Protein AF-A0A1I1Y5P3-F1 (afdb_monomer_lite)

Sequence (307 aa):
MPRALPSATLVGVHLGLLQAGLLLTLSRALSAAHTTYALVLTAWLAGSALGLWSRAPARDLPRALGLGLFAYAAAAVSLGRVDFAAASPWWFAPAVAAAGLASGTYFAAAVAGGAATARVFARETGGFLAGTLLAAAGYAFLGRPALLYMPLVTGLLALVGRPRAAVAAALLLLPGCDDPVRVVPAPDRARFGAEVYPVLLRDCSFPACHGDPRRPLFVPGPGRTRLGEPESPLDAPTRAEVDLAYDRARAWLLAEGDEPPPLLHKPGPRAAHEGRDEHGRNVYEDPDAPGLAVLTAWAEDTEAPAP

Foldseek 3Di:
DDDDAFALLLLLLLLLLLLLLQLVLVVQQDVDNVVSVCLLVVLLVLLLVVLQVVLDASVCLLVLLVQLLVLSLVSLVVSVVDRYDPDDSNVSSPSSSSNSSNNNNSLSNCVVVVHDNVVSVVSSNNSSVVNNVQNVVCCVPVNSLSSSLVSVLSSVCSNVVDNVVSVVVSVVSDPPPPVPPQDQFDFDLVLLLVQQLVLCVVQACDCVGQLPPPDQLRQAAAPTHHDDDDPDSRDGHDPVRSVSNNVSLSNQCRDDPPDGGNNLQFDDPPRPDPAQDPVGDGRCPDVPPPNSVSSVVRSVRGDDPDD

Structure (mmCIF, N/CA/C/O backbone):
data_AF-A0A1I1Y5P3-F1
#
_entry.id   AF-A0A1I1Y5P3-F1
#
loop_
_atom_site.group_PDB
_atom_site.id
_atom_site.type_symbol
_atom_site.label_atom_id
_atom_site.label_alt_id
_atom_site.label_comp_id
_atom_site.label_asym_id
_atom_site.label_entity_id
_atom_site.label_seq_id
_atom_site.pdbx_PDB_ins_code
_atom_site.Cartn_x
_atom_site.Cartn_y
_atom_site.Cartn_z
_atom_site.occupancy
_atom_site.B_iso_or_equiv
_atom_site.auth_seq_id
_atom_site.auth_comp_id
_atom_site.auth_asym_id
_atom_site.auth_atom_id
_atom_site.pdbx_PDB_model_num
ATOM 1 N N . MET A 1 1 ? -32.395 2.044 27.961 1.00 61.88 1 MET A N 1
ATOM 2 C CA . MET A 1 1 ? -31.484 0.927 28.299 1.00 61.88 1 MET A CA 1
ATOM 3 C C . MET A 1 1 ? -30.124 1.200 27.668 1.00 61.88 1 MET A C 1
ATOM 5 O O . MET A 1 1 ? -30.112 1.561 26.494 1.00 61.88 1 MET A O 1
ATOM 9 N N . PRO A 1 2 ? -29.008 1.114 28.411 1.00 76.69 2 PRO A N 1
ATOM 10 C CA . PRO A 1 2 ? -27.673 1.290 27.841 1.00 76.69 2 PRO A CA 1
ATOM 11 C C . PRO A 1 2 ? -27.403 0.209 26.785 1.00 76.69 2 PRO A 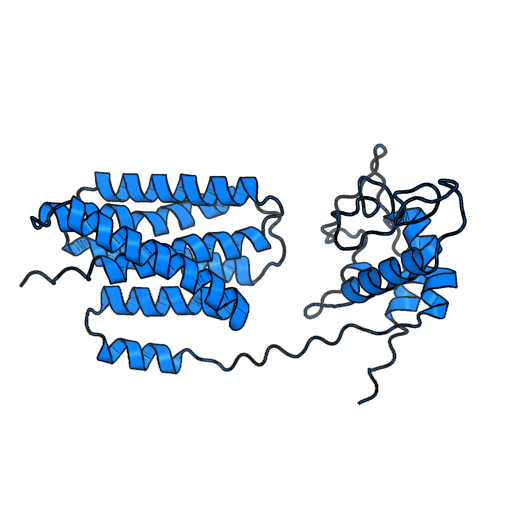C 1
ATOM 13 O O . PRO A 1 2 ? -27.705 -0.965 26.998 1.00 76.69 2 PRO A O 1
ATOM 16 N N . ARG A 1 3 ? -26.878 0.608 25.622 1.00 82.56 3 ARG A N 1
ATOM 17 C CA . ARG A 1 3 ? -26.499 -0.323 24.551 1.00 82.56 3 ARG A CA 1
ATOM 18 C C . ARG A 1 3 ? -25.302 -1.144 25.032 1.00 82.56 3 ARG A C 1
ATOM 20 O O . ARG A 1 3 ? -24.335 -0.567 25.523 1.00 82.56 3 ARG A O 1
ATOM 27 N N . ALA A 1 4 ? -25.371 -2.468 24.905 1.00 90.12 4 ALA A N 1
ATOM 28 C CA . ALA A 1 4 ? -24.240 -3.330 25.228 1.00 90.12 4 ALA A CA 1
ATOM 29 C C . ALA A 1 4 ? -23.039 -2.977 24.335 1.00 90.12 4 ALA A C 1
ATOM 31 O O . ALA A 1 4 ? -23.206 -2.728 23.137 1.00 90.12 4 ALA A O 1
ATOM 32 N N . LEU A 1 5 ? -21.843 -2.949 24.925 1.00 92.88 5 LEU A N 1
ATOM 33 C CA . LEU A 1 5 ? -20.607 -2.770 24.171 1.00 92.88 5 LEU A CA 1
ATOM 34 C C . LEU A 1 5 ? -20.382 -3.971 23.235 1.00 92.88 5 LEU A C 1
ATOM 36 O O . LEU A 1 5 ? -20.702 -5.104 23.613 1.00 92.88 5 LEU A O 1
ATOM 40 N N . PRO A 1 6 ? -19.803 -3.761 22.040 1.00 93.50 6 PRO A N 1
ATOM 41 C CA . PRO A 1 6 ? -19.329 -4.861 21.210 1.00 93.50 6 PRO A CA 1
ATOM 42 C C . PRO A 1 6 ? -18.259 -5.678 21.952 1.00 93.50 6 PRO A C 1
ATOM 44 O O . PRO A 1 6 ? -17.573 -5.187 22.858 1.00 93.50 6 PRO A O 1
ATOM 47 N N . SER A 1 7 ? -18.113 -6.950 21.575 1.00 94.81 7 SER A N 1
ATOM 48 C CA . SER A 1 7 ? -17.116 -7.822 22.196 1.00 94.81 7 SER A CA 1
ATOM 49 C C . SER A 1 7 ? -15.699 -7.314 21.915 1.00 94.81 7 SER A C 1
ATOM 51 O O . SER A 1 7 ? -15.400 -6.864 20.810 1.00 94.81 7 SER A O 1
ATOM 53 N N . ALA A 1 8 ? -14.812 -7.425 22.908 1.00 95.75 8 ALA A N 1
ATOM 54 C CA . ALA A 1 8 ? -13.421 -6.975 22.787 1.00 95.75 8 ALA A CA 1
ATOM 55 C C . ALA A 1 8 ? -12.698 -7.650 21.618 1.00 95.75 8 ALA A C 1
ATOM 57 O O . ALA A 1 8 ? -11.936 -7.007 20.912 1.00 95.75 8 ALA A O 1
ATOM 58 N N . THR A 1 9 ? -13.001 -8.924 21.360 1.00 95.94 9 THR A N 1
ATOM 59 C CA . THR A 1 9 ? -12.454 -9.662 20.219 1.00 95.94 9 THR A CA 1
ATOM 60 C C . THR A 1 9 ? -12.893 -9.071 18.881 1.00 95.94 9 THR A C 1
ATOM 62 O O . THR A 1 9 ? -12.050 -8.885 18.013 1.00 95.94 9 THR A O 1
ATOM 65 N N . LEU A 1 10 ? -14.180 -8.743 18.703 1.00 95.50 10 LEU A N 1
ATOM 66 C CA . LEU A 1 10 ? -14.669 -8.142 17.455 1.00 95.50 10 LEU A CA 1
ATOM 67 C C . LEU A 1 10 ? -14.056 -6.758 17.228 1.00 95.50 10 LEU A C 1
ATOM 69 O O . LEU A 1 10 ? -13.646 -6.448 16.112 1.00 95.50 10 LEU A O 1
ATOM 73 N N . VAL A 1 11 ? -13.976 -5.945 18.285 1.00 96.31 11 VAL A N 1
ATOM 74 C CA . VAL A 1 11 ? -13.325 -4.631 18.216 1.00 96.31 11 VAL A CA 1
ATOM 75 C C . VAL A 1 11 ? -11.850 -4.787 17.869 1.00 96.31 11 VAL A C 1
ATOM 77 O O . VAL A 1 11 ? -11.390 -4.131 16.946 1.00 96.31 11 VAL A O 1
ATOM 80 N N . GLY A 1 12 ? -11.142 -5.714 18.516 1.00 97.06 12 GLY A N 1
ATOM 81 C CA . GLY A 1 12 ? -9.760 -6.043 18.179 1.00 97.06 12 GLY A CA 1
ATOM 82 C C . GLY A 1 12 ? -9.594 -6.411 16.706 1.00 97.06 12 GLY A C 1
ATOM 83 O O . GLY A 1 12 ? -8.778 -5.803 16.023 1.00 97.06 12 GLY A O 1
ATOM 84 N N . VAL A 1 13 ? -10.408 -7.336 16.181 1.00 97.44 13 VAL A N 1
ATOM 85 C CA . VAL A 1 13 ? -10.369 -7.724 14.755 1.00 97.44 13 VAL A CA 1
ATOM 86 C C . VAL A 1 13 ? -10.551 -6.510 13.850 1.00 97.44 13 VAL A C 1
ATOM 88 O O . VAL A 1 13 ? -9.781 -6.326 12.911 1.00 97.44 13 VAL A O 1
ATOM 91 N N . HIS A 1 14 ? -11.532 -5.659 14.147 1.00 97.50 14 HIS A N 1
ATOM 92 C CA . HIS A 1 14 ? -11.778 -4.446 13.376 1.00 97.50 14 HIS A CA 1
ATOM 93 C C . HIS A 1 14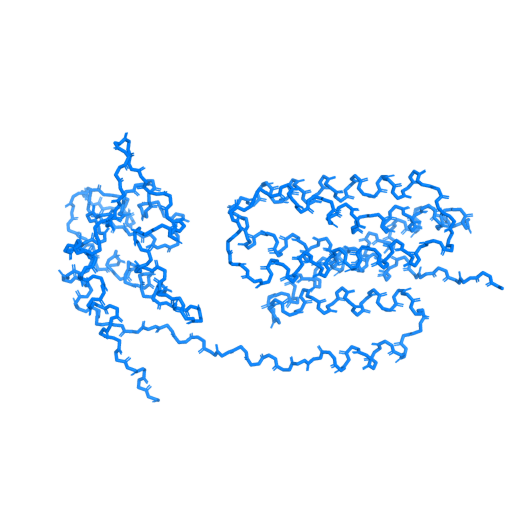 ? -10.581 -3.482 13.405 1.00 97.50 14 HIS A C 1
ATOM 95 O O . HIS A 1 14 ? -10.150 -3.003 12.359 1.00 97.50 14 HIS A O 1
ATOM 101 N N . LEU A 1 15 ? -10.002 -3.238 14.583 1.00 97.81 15 LEU A N 1
ATOM 102 C CA . LEU A 1 15 ? -8.833 -2.373 14.754 1.00 97.81 15 LEU A CA 1
ATOM 103 C C . LEU A 1 15 ? -7.599 -2.920 14.022 1.00 97.81 15 LEU A C 1
ATOM 105 O O . LEU A 1 15 ? -6.904 -2.158 13.354 1.00 97.81 15 LEU A O 1
ATOM 109 N N . GLY A 1 16 ? -7.370 -4.235 14.079 1.00 97.94 16 GLY A N 1
ATOM 110 C CA . GLY A 1 16 ? -6.301 -4.902 13.332 1.00 97.94 16 GLY A CA 1
ATOM 111 C C . GLY A 1 16 ? -6.466 -4.744 11.821 1.00 97.94 16 GLY A C 1
ATOM 112 O O . GLY A 1 16 ? -5.514 -4.381 11.134 1.00 97.94 16 GLY A O 1
ATOM 113 N N . LEU A 1 17 ? -7.687 -4.933 11.309 1.00 97.88 17 LEU A N 1
ATOM 114 C CA . LEU A 1 17 ? -8.009 -4.723 9.894 1.00 97.88 17 LEU A CA 1
ATOM 115 C C . LEU A 1 17 ? -7.778 -3.269 9.455 1.00 97.88 17 LEU A C 1
ATOM 117 O O . LEU A 1 17 ? -7.201 -3.038 8.395 1.00 97.88 17 LEU A O 1
ATOM 121 N N . LEU A 1 18 ? -8.190 -2.292 10.269 1.00 97.81 18 LEU A N 1
ATOM 122 C CA . LEU A 1 18 ? -7.966 -0.872 9.989 1.00 97.81 18 LEU A CA 1
ATOM 123 C C . LEU A 1 18 ? -6.468 -0.531 9.958 1.00 97.81 18 LEU A C 1
ATOM 125 O O . LEU A 1 18 ? -6.005 0.070 8.988 1.00 97.81 18 LEU A O 1
ATOM 129 N N . GLN A 1 19 ? -5.701 -0.912 10.987 1.00 98.00 19 GLN A N 1
ATOM 130 C CA . GLN A 1 19 ? -4.285 -0.544 11.080 1.00 98.00 19 GLN A CA 1
ATOM 131 C C . GLN A 1 19 ? -3.445 -1.243 10.007 1.00 98.00 19 GLN A C 1
ATOM 133 O O . GLN A 1 19 ? -2.680 -0.584 9.301 1.00 98.00 19 GLN A O 1
ATOM 138 N N . ALA A 1 20 ? -3.610 -2.559 9.844 1.00 97.75 20 ALA A N 1
ATOM 139 C CA . ALA A 1 20 ? -2.890 -3.322 8.828 1.00 97.75 20 ALA A CA 1
ATOM 140 C C . ALA A 1 20 ? -3.322 -2.921 7.411 1.00 97.75 20 ALA A C 1
ATOM 142 O O . ALA A 1 20 ? -2.480 -2.791 6.526 1.00 97.75 20 ALA A O 1
ATOM 143 N N . GLY A 1 21 ? -4.612 -2.645 7.197 1.00 96.94 21 GLY A N 1
ATOM 144 C CA . GLY A 1 21 ? -5.111 -2.153 5.918 1.00 96.94 21 GLY A CA 1
ATOM 145 C C . GLY A 1 21 ? -4.547 -0.780 5.546 1.00 96.94 21 GLY A C 1
ATOM 146 O O . GLY A 1 21 ? -4.178 -0.576 4.391 1.00 96.94 21 GLY A O 1
ATOM 147 N N . LEU A 1 22 ? -4.425 0.146 6.507 1.00 96.38 22 LEU A N 1
ATOM 148 C CA . LEU A 1 22 ? -3.767 1.442 6.291 1.00 96.38 22 LEU A CA 1
ATOM 149 C C . LEU A 1 22 ? -2.285 1.261 5.973 1.00 96.38 22 LEU A C 1
ATOM 151 O O . LEU A 1 22 ? -1.803 1.873 5.025 1.00 96.38 22 LEU A O 1
ATOM 155 N N . LEU A 1 23 ? -1.587 0.399 6.719 1.00 96.56 23 LEU A N 1
ATOM 156 C CA . LEU A 1 23 ? -0.183 0.079 6.469 1.00 96.56 23 LEU A CA 1
ATOM 157 C C . LEU A 1 23 ? 0.018 -0.438 5.040 1.00 96.56 23 LEU A C 1
ATOM 159 O O . LEU A 1 23 ? 0.797 0.146 4.297 1.00 96.56 23 LEU A O 1
ATOM 163 N N . LEU A 1 24 ? -0.731 -1.465 4.629 1.00 95.19 24 LEU A N 1
ATOM 164 C CA . LEU A 1 24 ? -0.631 -2.056 3.291 1.00 95.19 24 LEU A CA 1
ATOM 165 C C . LEU A 1 24 ? -0.980 -1.052 2.183 1.00 95.19 24 LEU A C 1
ATOM 167 O O . LEU A 1 24 ? -0.273 -0.964 1.181 1.00 95.19 24 LEU A O 1
ATOM 171 N N . THR A 1 25 ? -2.035 -0.254 2.373 1.00 93.81 25 THR A N 1
ATOM 172 C CA . THR A 1 25 ? -2.458 0.745 1.378 1.00 93.81 25 THR A CA 1
ATOM 173 C C . THR A 1 25 ? -1.417 1.855 1.220 1.00 93.81 25 THR A C 1
ATOM 175 O O . THR A 1 25 ? -1.099 2.247 0.097 1.00 93.81 25 THR A O 1
ATOM 178 N N . LEU A 1 26 ? -0.862 2.347 2.332 1.00 93.38 26 LEU A N 1
ATOM 179 C CA . LEU A 1 26 ? 0.157 3.394 2.332 1.00 93.38 26 LEU A CA 1
ATOM 180 C C . LEU A 1 26 ? 1.508 2.886 1.824 1.00 93.38 26 LEU A C 1
ATOM 182 O O . LEU A 1 26 ? 2.166 3.607 1.086 1.00 93.38 26 LEU A O 1
ATOM 186 N N . SER A 1 27 ? 1.905 1.650 2.146 1.00 93.25 27 SER A N 1
ATOM 187 C CA . SER A 1 27 ? 3.167 1.062 1.671 1.00 93.25 27 SER A CA 1
ATOM 188 C C . SER A 1 27 ? 3.239 0.933 0.153 1.00 93.25 27 SER A C 1
ATOM 190 O O . SER A 1 27 ? 4.332 0.878 -0.396 1.00 93.25 27 SER A O 1
ATOM 192 N N . ARG A 1 28 ? 2.092 0.895 -0.531 1.00 88.25 28 ARG A N 1
ATOM 193 C CA . ARG A 1 28 ? 2.045 0.934 -1.994 1.00 88.25 28 ARG A CA 1
ATOM 194 C C . ARG A 1 28 ? 2.291 2.342 -2.534 1.00 88.25 28 ARG A C 1
ATOM 196 O O . ARG A 1 28 ? 3.021 2.501 -3.498 1.00 88.25 28 ARG A O 1
ATOM 203 N N . ALA A 1 29 ? 1.694 3.350 -1.900 1.00 85.50 29 ALA A N 1
ATOM 204 C CA . ALA A 1 29 ? 1.776 4.734 -2.360 1.00 85.50 29 ALA A CA 1
ATOM 205 C C . ALA A 1 29 ? 3.059 5.460 -1.924 1.00 85.50 29 ALA A C 1
ATOM 207 O O . ALA A 1 29 ? 3.407 6.477 -2.520 1.00 85.50 29 ALA A O 1
ATOM 208 N N . LEU A 1 30 ? 3.733 4.966 -0.881 1.00 85.19 30 LEU A N 1
ATOM 209 C CA . LEU A 1 30 ? 4.936 5.548 -0.291 1.00 85.19 30 LEU A CA 1
ATOM 210 C C . LEU A 1 30 ? 6.133 4.614 -0.507 1.00 85.19 30 LEU A C 1
ATOM 212 O O . LEU A 1 30 ? 6.128 3.474 -0.053 1.00 85.19 30 LEU A O 1
ATOM 216 N N . SER A 1 31 ? 7.211 5.111 -1.117 1.00 73.25 31 SER A N 1
ATOM 217 C CA . SER A 1 31 ? 8.421 4.317 -1.415 1.00 73.25 31 SER A CA 1
ATOM 218 C C . SER A 1 31 ? 9.254 3.915 -0.187 1.00 73.25 31 SER A C 1
ATOM 220 O O . SER A 1 31 ? 10.193 3.129 -0.308 1.00 73.25 31 SER A O 1
ATOM 222 N N . ALA A 1 32 ? 8.940 4.434 1.004 1.00 85.88 32 ALA A N 1
ATOM 223 C CA . ALA A 1 32 ? 9.728 4.236 2.217 1.00 85.88 32 ALA A CA 1
ATOM 224 C C . ALA A 1 32 ? 8.964 3.416 3.271 1.00 85.88 32 ALA A C 1
ATOM 226 O O . ALA A 1 32 ? 8.167 3.947 4.053 1.00 85.88 32 ALA A O 1
ATOM 227 N N . ALA A 1 33 ? 9.251 2.111 3.340 1.00 88.00 33 ALA A N 1
ATOM 228 C CA . ALA A 1 33 ? 8.618 1.194 4.296 1.00 88.00 33 ALA A CA 1
ATOM 229 C C . ALA A 1 33 ? 8.795 1.645 5.758 1.00 88.00 33 ALA A C 1
ATOM 231 O O . ALA A 1 33 ? 7.838 1.643 6.531 1.00 88.00 33 ALA A O 1
ATOM 232 N N . HIS A 1 34 ? 9.998 2.105 6.123 1.00 90.25 34 HIS A N 1
ATOM 233 C CA . HIS A 1 34 ? 10.298 2.587 7.474 1.00 90.25 34 HIS A CA 1
ATOM 234 C C . HIS A 1 34 ? 9.466 3.826 7.844 1.00 90.25 34 HIS A C 1
ATOM 236 O O . HIS A 1 34 ? 8.887 3.878 8.928 1.00 90.25 34 HIS A O 1
ATOM 242 N N . THR A 1 35 ? 9.351 4.801 6.933 1.00 90.00 35 THR A N 1
ATOM 243 C CA . THR A 1 35 ? 8.549 6.014 7.137 1.00 90.00 35 THR A CA 1
ATOM 244 C C . THR A 1 35 ? 7.074 5.668 7.259 1.00 90.00 35 THR A C 1
ATOM 246 O O . THR A 1 35 ? 6.392 6.193 8.134 1.00 90.00 35 THR A O 1
ATOM 249 N N . THR A 1 36 ? 6.593 4.743 6.427 1.00 94.12 36 THR A N 1
ATOM 250 C CA . THR A 1 36 ? 5.200 4.287 6.458 1.00 94.12 36 THR A CA 1
ATOM 251 C C . THR A 1 36 ? 4.867 3.617 7.788 1.00 94.12 36 THR A C 1
ATOM 253 O O . THR A 1 36 ? 3.868 3.956 8.418 1.00 94.12 36 THR A O 1
ATOM 256 N N . TYR A 1 37 ? 5.729 2.712 8.257 1.00 95.31 37 TYR A N 1
ATOM 257 C CA . TYR A 1 37 ? 5.555 2.051 9.547 1.00 95.31 37 TYR A CA 1
ATOM 258 C C . TYR A 1 37 ? 5.562 3.054 10.705 1.00 95.31 37 TYR A C 1
ATOM 260 O O . TYR A 1 37 ? 4.659 3.038 11.542 1.00 95.31 37 TYR A O 1
ATOM 268 N N . ALA A 1 38 ? 6.543 3.963 10.729 1.00 95.44 38 ALA A N 1
ATOM 269 C CA . ALA A 1 38 ? 6.649 4.989 11.759 1.00 95.44 38 ALA A CA 1
ATOM 270 C C . ALA A 1 38 ? 5.412 5.897 11.780 1.00 95.44 38 ALA A C 1
ATOM 272 O O . ALA A 1 38 ? 4.840 6.116 12.846 1.00 95.44 38 ALA A O 1
ATOM 273 N N . LEU A 1 39 ? 4.955 6.369 10.617 1.00 95.88 39 LEU A N 1
ATOM 274 C CA . LEU A 1 39 ? 3.737 7.166 10.473 1.00 95.88 39 LEU A CA 1
ATOM 275 C C . LEU A 1 39 ? 2.521 6.425 11.034 1.00 95.88 39 LEU A C 1
ATOM 277 O O . LEU A 1 39 ? 1.821 6.961 11.893 1.00 95.88 39 LEU A O 1
ATOM 281 N N . VAL A 1 40 ? 2.269 5.203 10.551 1.00 97.31 40 VAL A N 1
ATOM 282 C CA . VAL A 1 40 ? 1.068 4.449 10.923 1.00 97.31 40 VAL A CA 1
ATOM 283 C C . VAL A 1 40 ? 1.071 4.153 12.416 1.00 97.31 40 VAL A C 1
ATOM 285 O O . VAL A 1 40 ? 0.070 4.384 13.087 1.00 97.31 40 VAL A O 1
ATOM 288 N N . LEU A 1 41 ? 2.197 3.693 12.961 1.00 97.06 41 LEU A N 1
ATOM 289 C CA . LEU A 1 41 ? 2.303 3.368 14.377 1.00 97.06 41 LEU A CA 1
ATOM 290 C C . LEU A 1 41 ? 2.148 4.613 15.262 1.00 97.06 41 LEU A C 1
ATOM 292 O O . LEU A 1 41 ? 1.345 4.604 16.192 1.00 97.06 41 LEU A O 1
ATOM 296 N N . THR A 1 42 ? 2.884 5.691 14.976 1.00 97.94 42 THR A N 1
ATOM 297 C CA . THR A 1 42 ? 2.873 6.900 15.820 1.00 97.94 42 THR A CA 1
ATOM 298 C C . THR A 1 42 ? 1.525 7.609 15.791 1.00 97.94 42 THR A C 1
ATOM 300 O O . THR A 1 42 ? 0.985 7.926 16.852 1.00 97.94 42 THR A O 1
ATOM 303 N N . ALA A 1 43 ? 0.935 7.803 14.608 1.00 98.00 43 ALA A N 1
ATOM 304 C CA . ALA A 1 43 ? -0.370 8.439 14.478 1.00 98.00 43 ALA A CA 1
ATOM 305 C C . ALA A 1 43 ? -1.478 7.588 15.120 1.00 98.00 43 ALA A C 1
ATOM 307 O O . ALA A 1 43 ? -2.342 8.126 15.813 1.00 98.00 43 ALA A O 1
ATOM 308 N N . TRP A 1 44 ? -1.426 6.261 14.963 1.00 98.50 44 TRP A N 1
ATOM 309 C CA . TRP A 1 44 ? -2.388 5.352 15.588 1.00 98.50 44 TRP A CA 1
ATOM 310 C C . TRP A 1 44 ? -2.315 5.391 17.117 1.00 98.50 44 TRP A C 1
ATOM 312 O O . TRP A 1 44 ? -3.348 5.480 17.788 1.00 98.50 44 TRP A O 1
ATOM 322 N N . LEU A 1 45 ? -1.101 5.356 17.679 1.00 97.88 45 LEU A N 1
ATOM 323 C CA . LEU A 1 45 ? -0.882 5.467 19.122 1.00 97.88 45 LEU A CA 1
ATOM 324 C C . LEU A 1 45 ? -1.354 6.823 19.655 1.00 97.88 45 LEU A C 1
ATOM 326 O O . LEU A 1 45 ? -2.012 6.865 20.693 1.00 97.88 45 LEU A O 1
ATOM 330 N N . ALA A 1 46 ? -1.097 7.914 18.928 1.00 98.19 46 ALA A N 1
ATOM 331 C CA . ALA A 1 46 ? -1.599 9.240 19.282 1.00 98.19 46 ALA A CA 1
ATOM 332 C C . ALA A 1 46 ? -3.137 9.275 19.302 1.00 98.19 46 ALA A C 1
ATOM 334 O O . ALA A 1 46 ? -3.733 9.728 20.279 1.00 98.19 46 ALA A O 1
ATOM 335 N N . GLY A 1 47 ? -3.789 8.726 18.273 1.00 98.12 47 GLY A N 1
ATOM 336 C CA . GLY A 1 47 ? -5.244 8.572 18.223 1.00 98.12 47 GLY A CA 1
ATOM 337 C C . GLY A 1 47 ? -5.800 7.756 19.390 1.00 98.12 47 GLY A C 1
ATOM 338 O O . GLY A 1 47 ? -6.743 8.176 20.059 1.00 98.12 47 GLY A O 1
ATOM 339 N N . SER A 1 48 ? -5.168 6.622 19.691 1.00 97.81 48 SER A N 1
ATOM 340 C CA . SER A 1 48 ? -5.547 5.748 20.809 1.00 97.81 48 SER A CA 1
ATOM 341 C C . SER A 1 48 ? -5.403 6.460 22.161 1.00 97.81 48 SER A C 1
ATOM 343 O O . SER A 1 48 ? -6.296 6.376 23.004 1.00 97.81 48 SER A O 1
ATOM 345 N N . ALA A 1 49 ? -4.325 7.225 22.360 1.00 97.69 49 ALA A N 1
ATOM 346 C CA . ALA A 1 49 ? -4.122 8.029 23.564 1.00 97.69 49 ALA A CA 1
ATOM 347 C C . ALA A 1 49 ? -5.197 9.118 23.716 1.00 97.69 49 ALA A C 1
ATOM 349 O O . ALA A 1 49 ? -5.776 9.263 24.793 1.00 97.69 49 ALA A O 1
ATOM 350 N N . LEU A 1 50 ? -5.537 9.825 22.632 1.00 97.50 50 LEU A N 1
ATOM 351 C CA . LEU A 1 50 ? -6.629 10.807 22.619 1.00 97.50 50 LEU A CA 1
ATOM 352 C C . LEU A 1 50 ? -7.980 10.161 22.953 1.00 97.50 50 LEU A C 1
ATOM 354 O O . LEU A 1 50 ? -8.743 10.694 23.761 1.00 97.50 50 LEU A O 1
ATOM 358 N N . GLY A 1 51 ? -8.262 8.988 22.381 1.00 96.56 51 GLY A N 1
ATOM 359 C CA . GLY A 1 51 ? -9.475 8.223 22.662 1.00 96.56 51 GLY A CA 1
ATOM 360 C C . GLY A 1 51 ? -9.581 7.845 24.140 1.00 96.56 51 GLY A C 1
ATOM 361 O O . GLY A 1 51 ? -10.645 8.006 24.738 1.00 96.56 51 GLY A O 1
ATOM 362 N N . LEU A 1 52 ? -8.470 7.424 24.751 1.00 95.81 52 LEU A N 1
ATOM 363 C CA . LEU A 1 52 ? -8.392 7.095 26.174 1.00 95.81 52 LEU A CA 1
ATOM 364 C C . LEU A 1 52 ? -8.580 8.339 27.064 1.00 95.81 52 LEU A C 1
ATOM 366 O O . LEU A 1 52 ? -9.345 8.304 28.031 1.00 95.81 52 LEU A O 1
ATOM 370 N N . TRP A 1 53 ? -7.924 9.454 26.727 1.00 96.44 53 TRP A N 1
ATOM 371 C CA . TRP A 1 53 ? -8.007 10.709 27.484 1.00 96.44 53 TRP A CA 1
ATOM 372 C C . TRP A 1 53 ? -9.359 11.402 27.398 1.00 96.44 53 TRP A C 1
ATOM 374 O O . TRP A 1 53 ? -9.738 12.091 28.343 1.00 96.44 53 TRP A O 1
ATOM 384 N N . SER A 1 54 ? -10.111 11.186 26.318 1.00 92.94 54 SER A N 1
ATOM 385 C CA . SER A 1 54 ? -11.454 11.753 26.167 1.00 92.94 54 SER A CA 1
ATOM 386 C C . SER A 1 54 ? -12.410 11.343 27.293 1.00 92.94 54 SER A C 1
ATOM 388 O O . SER A 1 54 ? -13.410 12.024 27.517 1.00 92.94 54 SER A O 1
ATOM 390 N N . ARG A 1 55 ? -12.124 10.223 27.990 1.00 90.94 55 ARG A N 1
ATOM 391 C CA . ARG A 1 55 ? -13.014 9.591 28.981 1.00 90.94 55 ARG A CA 1
ATOM 392 C C . ARG A 1 55 ? -14.447 9.464 28.451 1.00 90.94 55 ARG A C 1
ATOM 394 O O . ARG A 1 55 ? -15.412 9.583 29.207 1.00 90.94 55 ARG A O 1
ATOM 401 N N . ALA A 1 56 ? -14.577 9.272 27.138 1.00 86.81 56 ALA A N 1
ATOM 402 C CA . ALA A 1 56 ? -15.861 9.315 26.477 1.00 86.81 56 ALA A CA 1
ATOM 403 C C . ALA A 1 56 ? -16.765 8.189 27.010 1.00 86.81 56 ALA A C 1
ATOM 405 O O . ALA A 1 56 ? -16.323 7.043 27.150 1.00 86.81 56 ALA A O 1
ATOM 406 N N . PRO A 1 57 ? -18.034 8.486 27.332 1.00 89.75 57 PRO A N 1
ATOM 407 C CA . PRO A 1 57 ? -18.971 7.472 27.781 1.00 89.75 57 PRO A CA 1
ATOM 408 C C . PRO A 1 57 ? -19.218 6.433 26.680 1.00 89.75 57 PRO A C 1
ATOM 410 O O . PRO A 1 57 ? -19.133 6.727 25.490 1.00 89.75 57 PRO A O 1
ATOM 413 N N . ALA A 1 58 ? -19.643 5.226 27.066 1.00 88.62 58 ALA A N 1
ATOM 414 C CA . ALA A 1 58 ? -19.926 4.120 26.140 1.00 88.62 58 ALA A CA 1
ATOM 415 C C . ALA A 1 58 ? -20.860 4.487 24.966 1.00 88.62 58 ALA A C 1
ATOM 417 O O . ALA A 1 58 ? -20.775 3.893 23.892 1.00 88.62 58 ALA A O 1
ATOM 418 N N . ARG A 1 59 ? -21.736 5.487 25.145 1.00 91.12 59 ARG A N 1
ATOM 419 C CA . ARG A 1 59 ? -22.628 6.006 24.092 1.00 91.12 59 ARG A CA 1
ATOM 420 C C . ARG A 1 59 ? -21.896 6.660 22.913 1.00 91.12 59 ARG A C 1
ATOM 422 O O . ARG A 1 59 ? -22.494 6.773 21.849 1.00 91.12 59 ARG A O 1
ATOM 429 N N . ASP A 1 60 ? -20.646 7.080 23.093 1.00 93.25 60 ASP A N 1
ATOM 430 C CA . ASP A 1 60 ? -19.848 7.755 22.066 1.00 93.25 60 ASP A CA 1
ATOM 431 C C . ASP A 1 60 ? -18.971 6.787 21.259 1.00 93.25 60 ASP A C 1
ATOM 433 O O . ASP A 1 60 ? -18.492 7.146 20.185 1.00 93.25 60 ASP A O 1
ATOM 437 N N . LEU A 1 61 ? -18.834 5.527 21.693 1.00 94.50 61 LEU A N 1
ATOM 438 C CA . LEU A 1 61 ? -18.091 4.505 20.951 1.00 94.50 61 LEU A CA 1
ATOM 439 C C . LEU A 1 61 ? -18.568 4.335 19.492 1.00 94.50 61 LEU A C 1
ATOM 441 O O . LEU A 1 61 ? -17.713 4.277 18.610 1.00 94.50 61 LEU A O 1
ATOM 445 N N . PRO A 1 62 ? -19.882 4.307 19.175 1.00 95.25 62 PRO A N 1
ATOM 446 C CA . PRO A 1 62 ? -20.330 4.240 17.784 1.00 95.25 62 PRO A CA 1
ATOM 447 C C . PRO A 1 62 ? -19.856 5.423 16.932 1.00 95.25 62 PRO A C 1
ATOM 449 O O . PRO A 1 62 ? -19.589 5.248 15.747 1.00 95.25 62 PRO A O 1
ATOM 452 N N . ARG A 1 63 ? -19.719 6.618 17.526 1.00 95.75 63 ARG A N 1
ATOM 453 C CA . ARG A 1 63 ? -19.197 7.800 16.825 1.00 95.75 63 ARG A CA 1
ATOM 454 C C . ARG A 1 63 ? -17.707 7.650 16.546 1.00 95.75 63 ARG A C 1
ATOM 456 O O . ARG A 1 63 ? -17.289 7.931 15.431 1.00 95.75 63 ARG A O 1
ATOM 463 N N . ALA A 1 64 ? -16.932 7.166 17.518 1.00 96.25 64 ALA A N 1
ATOM 464 C CA . ALA A 1 64 ? -15.503 6.913 17.339 1.00 96.25 64 ALA A CA 1
ATOM 465 C C . ALA A 1 64 ? -15.240 5.831 16.275 1.00 96.25 64 ALA A C 1
ATOM 467 O O . ALA A 1 64 ? -14.420 6.039 15.385 1.00 96.25 64 ALA A O 1
ATOM 468 N N . LEU A 1 65 ? -15.989 4.721 16.308 1.00 95.69 65 LEU A N 1
ATOM 469 C CA . LEU A 1 65 ? -15.929 3.674 15.278 1.00 95.69 65 LEU A CA 1
ATOM 470 C C . LEU A 1 65 ? -16.326 4.209 13.897 1.00 95.69 65 LEU A C 1
ATOM 472 O O . LEU A 1 65 ? -15.632 3.954 12.919 1.00 95.69 65 LEU A O 1
ATOM 476 N N . GLY A 1 66 ? -17.419 4.973 13.814 1.00 96.00 66 GLY A N 1
ATOM 477 C CA . GLY A 1 66 ? -17.874 5.577 12.562 1.00 96.00 66 GLY A CA 1
ATOM 478 C C . GLY A 1 66 ? -16.861 6.563 11.978 1.00 96.00 66 GLY A C 1
ATOM 479 O O . GLY A 1 66 ? -16.588 6.513 10.782 1.00 96.00 66 GLY A O 1
ATOM 480 N N . LEU A 1 67 ? -16.261 7.413 12.819 1.00 96.94 67 LEU A N 1
ATOM 481 C CA . LEU A 1 67 ? -15.208 8.3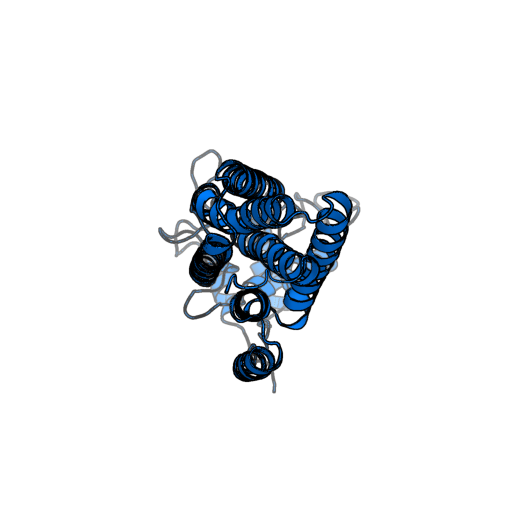45 12.415 1.00 96.94 67 LEU A CA 1
ATOM 482 C C . LEU A 1 67 ? -13.967 7.602 11.912 1.00 96.94 67 LEU A C 1
ATOM 484 O O . LEU A 1 67 ? -13.452 7.939 10.849 1.00 96.94 67 LEU A O 1
ATOM 488 N N . GLY A 1 68 ? -13.515 6.581 12.644 1.00 95.81 68 GLY A N 1
ATOM 489 C CA . GLY A 1 68 ? -12.368 5.770 12.246 1.00 95.81 68 GLY A CA 1
ATOM 490 C C . GLY A 1 68 ? -12.595 5.039 10.923 1.00 95.81 68 GLY A C 1
ATOM 491 O O . GLY A 1 68 ? -11.736 5.072 10.045 1.00 95.81 68 GLY A O 1
ATOM 492 N N . LEU A 1 69 ? -13.782 4.455 10.738 1.00 96.25 69 LEU A N 1
ATOM 493 C CA . LEU A 1 69 ? -14.155 3.775 9.500 1.00 96.25 69 LEU A CA 1
ATOM 494 C C . LEU A 1 69 ? -14.277 4.741 8.314 1.00 96.25 69 LEU A C 1
ATOM 496 O O . LEU A 1 69 ? -13.828 4.424 7.215 1.00 96.25 69 LEU A O 1
ATOM 500 N N . PHE A 1 70 ? -14.854 5.924 8.530 1.00 96.56 70 PHE A N 1
ATOM 501 C CA . PHE A 1 70 ? -14.938 6.964 7.507 1.00 96.56 70 PHE A CA 1
ATOM 502 C C . PHE A 1 70 ? -13.547 7.457 7.095 1.00 96.56 70 PHE A C 1
ATOM 504 O O . PHE A 1 70 ? -13.247 7.514 5.904 1.00 96.56 70 PHE A O 1
ATOM 511 N N . ALA A 1 71 ? -12.685 7.767 8.067 1.00 96.56 71 ALA A N 1
ATOM 512 C CA . ALA A 1 71 ? -11.315 8.203 7.816 1.00 96.56 71 ALA A CA 1
ATOM 513 C C . ALA A 1 71 ? -10.511 7.140 7.054 1.00 96.56 71 ALA A C 1
ATOM 515 O O . ALA A 1 71 ? -9.809 7.464 6.096 1.00 96.56 71 ALA A O 1
ATOM 516 N N . TYR A 1 72 ? -10.677 5.869 7.431 1.00 96.06 72 TYR A N 1
ATOM 517 C CA . TYR A 1 72 ? -10.110 4.732 6.718 1.00 96.06 72 TYR A CA 1
ATOM 518 C C . TYR A 1 72 ? -10.591 4.665 5.268 1.00 96.06 72 TYR A C 1
ATOM 520 O O . TYR A 1 72 ? -9.771 4.634 4.356 1.00 96.06 72 TYR A O 1
ATOM 528 N N . ALA A 1 73 ? -11.907 4.677 5.038 1.00 95.12 73 ALA A N 1
ATOM 529 C CA . ALA A 1 73 ? -12.475 4.578 3.697 1.00 95.12 73 ALA A CA 1
ATOM 530 C C . ALA A 1 73 ? -12.047 5.760 2.813 1.00 95.12 73 ALA A C 1
ATOM 532 O O . ALA A 1 73 ? -11.695 5.563 1.653 1.00 95.12 73 ALA A O 1
ATOM 533 N N . ALA A 1 74 ? -12.006 6.976 3.364 1.00 94.31 74 ALA A N 1
ATOM 534 C CA . ALA A 1 74 ? -11.527 8.160 2.659 1.00 94.31 74 ALA A CA 1
ATOM 535 C C . ALA A 1 74 ? -10.046 8.034 2.255 1.00 94.31 74 ALA A C 1
ATOM 537 O O . ALA A 1 74 ? -9.691 8.360 1.122 1.00 94.31 74 ALA A O 1
ATOM 538 N N . ALA A 1 75 ? -9.190 7.526 3.149 1.00 93.88 75 ALA A N 1
ATOM 539 C CA . ALA A 1 75 ? -7.785 7.254 2.844 1.00 93.88 75 ALA A CA 1
ATOM 540 C C . ALA A 1 75 ? -7.629 6.127 1.808 1.00 93.88 75 ALA A C 1
ATOM 542 O O . ALA A 1 75 ? -6.870 6.268 0.856 1.00 93.88 75 ALA A O 1
ATOM 543 N N . ALA A 1 76 ? -8.382 5.034 1.945 1.00 92.06 76 ALA A N 1
ATOM 544 C CA . ALA A 1 76 ? -8.340 3.905 1.020 1.00 92.06 76 ALA A CA 1
ATOM 545 C C . ALA A 1 76 ? -8.807 4.293 -0.391 1.00 92.06 76 ALA A C 1
ATOM 547 O O . ALA A 1 76 ? -8.178 3.907 -1.370 1.00 92.06 76 ALA A O 1
ATOM 548 N N . VAL A 1 77 ? -9.870 5.095 -0.510 1.00 90.19 77 VAL A N 1
ATOM 549 C CA . VAL A 1 77 ? -10.376 5.584 -1.803 1.00 90.19 77 VAL A CA 1
ATOM 550 C C . VAL A 1 77 ? -9.424 6.601 -2.429 1.00 90.19 77 VAL A C 1
ATOM 552 O O . VAL A 1 77 ? -9.203 6.545 -3.637 1.00 90.19 77 VAL A O 1
ATOM 555 N N . SER A 1 78 ? -8.848 7.520 -1.646 1.00 90.94 78 SER A N 1
ATOM 556 C CA . SER A 1 78 ? -7.904 8.511 -2.181 1.00 90.94 78 SER A CA 1
ATOM 557 C C . SER A 1 78 ? -6.620 7.851 -2.680 1.00 90.94 78 SER A C 1
ATOM 559 O O . SER A 1 78 ? -6.212 8.091 -3.813 1.00 90.94 78 SER A O 1
ATOM 561 N N . LEU A 1 79 ? -6.048 6.940 -1.888 1.00 89.12 79 LEU A N 1
ATOM 562 C CA . LEU A 1 79 ? -4.891 6.135 -2.277 1.00 89.12 79 LEU A CA 1
ATOM 563 C C . LEU A 1 79 ? -5.239 5.139 -3.385 1.00 89.12 79 LEU A C 1
ATOM 565 O O . LEU A 1 79 ? -4.389 4.810 -4.198 1.00 89.12 79 LEU A O 1
ATOM 569 N N . GLY A 1 80 ? -6.490 4.683 -3.462 1.00 85.69 80 GLY A N 1
ATOM 570 C CA . GLY A 1 80 ? -7.001 3.812 -4.518 1.00 85.69 80 GLY A CA 1
ATOM 571 C C . GLY A 1 80 ? -6.740 4.338 -5.932 1.00 85.69 80 GLY A C 1
ATOM 572 O O . GLY A 1 80 ? -6.507 3.545 -6.838 1.00 85.69 80 GLY A O 1
ATOM 573 N N . ARG A 1 81 ? -6.728 5.665 -6.091 1.00 85.12 81 ARG A N 1
ATOM 574 C CA . ARG A 1 81 ? -6.631 6.370 -7.378 1.00 85.12 81 ARG A CA 1
ATOM 575 C C . ARG A 1 81 ? -5.209 6.708 -7.819 1.00 85.12 81 ARG A C 1
ATOM 577 O O . ARG A 1 81 ? -5.050 7.296 -8.879 1.00 85.12 81 ARG A O 1
ATOM 584 N N . VAL A 1 82 ? -4.205 6.415 -6.997 1.00 79.31 82 VAL A N 1
ATOM 585 C CA . VAL A 1 82 ? -2.805 6.746 -7.290 1.00 79.31 82 VAL A CA 1
ATOM 586 C C . VAL A 1 82 ? -1.920 5.547 -6.995 1.00 79.31 82 VAL A C 1
ATOM 588 O O . VAL A 1 82 ? -2.082 4.900 -5.960 1.00 79.31 82 VAL A O 1
ATOM 591 N N . ASP A 1 83 ? -0.974 5.240 -7.873 1.00 70.81 83 ASP A N 1
ATOM 592 C CA . ASP A 1 83 ? 0.036 4.210 -7.597 1.00 70.81 83 ASP A CA 1
ATOM 593 C C . ASP A 1 83 ? 1.205 4.757 -6.799 1.00 70.81 83 ASP A C 1
ATOM 595 O O . ASP A 1 83 ? 1.740 4.069 -5.933 1.00 70.81 83 ASP A O 1
ATOM 599 N N . PHE A 1 84 ? 1.498 6.042 -6.983 1.00 77.19 84 PHE A N 1
ATOM 600 C CA . PHE A 1 84 ? 2.490 6.763 -6.214 1.00 77.19 84 PHE A CA 1
ATOM 601 C C . PHE A 1 84 ? 1.937 8.118 -5.784 1.00 77.19 84 PHE A C 1
ATOM 603 O O . PHE A 1 84 ? 1.466 8.904 -6.606 1.00 77.19 84 PHE A O 1
ATOM 610 N N . ALA A 1 85 ? 1.984 8.405 -4.486 1.00 75.00 85 ALA A N 1
ATOM 611 C CA . ALA A 1 85 ? 1.604 9.713 -3.981 1.00 75.00 85 ALA A CA 1
ATOM 612 C C . ALA A 1 85 ? 2.865 10.572 -3.834 1.00 75.00 85 ALA A C 1
ATOM 614 O O . ALA A 1 85 ? 3.659 10.354 -2.927 1.00 75.00 85 ALA A O 1
ATOM 615 N N . ALA A 1 86 ? 3.008 11.608 -4.667 1.00 74.12 86 ALA A N 1
ATOM 616 C CA . ALA A 1 86 ? 4.017 12.656 -4.455 1.00 74.12 86 ALA A CA 1
ATOM 617 C C . ALA A 1 86 ? 3.738 13.497 -3.188 1.00 74.12 86 ALA A C 1
ATOM 619 O O . ALA A 1 86 ? 4.558 14.310 -2.762 1.00 74.12 86 ALA A O 1
ATOM 620 N N . ALA A 1 87 ? 2.557 13.329 -2.584 1.00 74.81 87 ALA A N 1
ATOM 621 C CA . ALA A 1 87 ? 2.187 13.996 -1.351 1.00 74.81 87 ALA A CA 1
ATOM 622 C C . ALA A 1 87 ? 3.036 13.502 -0.174 1.00 74.81 87 ALA A C 1
ATOM 624 O O . ALA A 1 87 ? 3.310 12.313 -0.024 1.00 74.81 87 ALA A O 1
ATOM 625 N N . SER A 1 88 ? 3.378 14.431 0.720 1.00 85.94 88 SER A N 1
ATOM 626 C CA . SER A 1 88 ? 4.036 14.096 1.982 1.00 85.94 88 SER A CA 1
ATOM 627 C C . SER A 1 88 ? 3.234 13.027 2.748 1.00 85.94 88 SER A C 1
ATOM 629 O O . SER A 1 88 ? 2.026 13.203 2.939 1.00 85.94 88 SER A O 1
ATOM 631 N N . PRO A 1 89 ? 3.876 11.956 3.250 1.00 85.94 89 PRO A N 1
ATOM 632 C CA . PRO A 1 89 ? 3.197 10.870 3.964 1.00 85.94 89 PRO A CA 1
ATOM 633 C C . PRO A 1 89 ? 2.404 11.362 5.184 1.00 85.94 89 PRO A C 1
ATOM 635 O O . PRO A 1 89 ? 1.393 10.775 5.568 1.00 85.94 89 PRO A O 1
ATOM 638 N N . TRP A 1 90 ? 2.813 12.492 5.762 1.00 90.62 90 TRP A N 1
ATOM 639 C CA . TRP A 1 90 ? 2.174 13.102 6.925 1.00 90.62 90 TRP A CA 1
ATOM 640 C C . TRP A 1 90 ? 0.737 13.579 6.679 1.00 90.62 90 TRP A C 1
ATOM 642 O O . TRP A 1 90 ? -0.024 13.685 7.640 1.00 90.62 90 TRP A O 1
ATOM 652 N N . TRP A 1 91 ? 0.318 13.776 5.422 1.00 92.00 91 TRP A N 1
ATOM 653 C CA . TRP A 1 91 ? -1.079 14.084 5.082 1.00 92.00 91 TRP A CA 1
ATOM 654 C C . TRP A 1 91 ? -2.064 13.000 5.535 1.00 92.00 91 TRP A C 1
ATOM 656 O O . TRP A 1 91 ? -3.230 13.297 5.790 1.00 92.00 91 TRP A O 1
ATOM 666 N N . PHE A 1 92 ? -1.600 11.757 5.693 1.00 94.81 92 PHE A N 1
ATOM 667 C CA . PHE A 1 92 ? -2.432 10.641 6.139 1.00 94.81 92 PHE A CA 1
ATOM 668 C C . PHE A 1 92 ? -2.444 10.458 7.663 1.00 94.81 92 PHE A C 1
ATOM 670 O O . PHE A 1 92 ? -3.289 9.721 8.173 1.00 94.81 92 PHE A O 1
ATOM 677 N N . ALA A 1 93 ? -1.577 11.154 8.413 1.00 96.81 93 ALA A N 1
ATOM 678 C CA . ALA A 1 93 ? -1.515 11.040 9.872 1.00 96.81 93 ALA A CA 1
ATOM 679 C C . ALA A 1 93 ? -2.870 11.312 10.560 1.00 96.81 93 ALA A C 1
ATOM 681 O O . ALA A 1 93 ? -3.246 10.520 11.426 1.00 96.81 93 ALA A O 1
ATOM 682 N N . PRO A 1 94 ? -3.659 12.343 10.178 1.00 97.44 94 PRO A N 1
ATOM 683 C CA . PRO A 1 94 ? -4.962 12.582 10.796 1.00 97.44 94 PRO A CA 1
ATOM 684 C C . PRO A 1 94 ? -5.948 11.433 10.574 1.00 97.44 94 PRO A C 1
ATOM 686 O O . PRO A 1 94 ? -6.683 11.078 11.492 1.00 97.44 94 PRO A O 1
ATOM 689 N N . ALA A 1 95 ? -5.946 10.816 9.387 1.00 96.25 95 ALA A N 1
ATOM 690 C CA . ALA A 1 95 ? -6.827 9.691 9.087 1.00 96.25 95 ALA A CA 1
ATOM 691 C C . ALA A 1 95 ? -6.448 8.445 9.905 1.00 96.25 95 ALA A C 1
ATOM 693 O O . ALA A 1 95 ? -7.318 7.790 10.479 1.00 96.25 95 ALA A O 1
ATOM 694 N N . VAL A 1 96 ? -5.145 8.163 10.027 1.00 97.75 96 VAL A N 1
ATOM 695 C CA . VAL A 1 96 ? -4.632 7.073 10.870 1.00 97.75 96 VAL A CA 1
ATOM 696 C C . VAL A 1 96 ? -4.959 7.320 12.348 1.00 97.75 96 VAL A C 1
ATOM 698 O O . VAL A 1 96 ? -5.425 6.414 13.039 1.00 97.75 96 VAL A O 1
ATOM 701 N N . ALA A 1 97 ? -4.766 8.545 12.842 1.00 98.12 97 ALA A N 1
ATOM 702 C CA . ALA A 1 97 ? -5.099 8.904 14.218 1.00 98.12 97 ALA A CA 1
ATOM 703 C C . ALA A 1 97 ? -6.608 8.799 14.489 1.00 98.12 97 ALA A C 1
ATOM 705 O O . ALA A 1 97 ? -7.018 8.283 15.529 1.00 98.12 97 ALA A O 1
ATOM 706 N N . ALA A 1 98 ? -7.448 9.218 13.539 1.00 97.38 98 ALA A N 1
ATOM 707 C CA . ALA A 1 98 ? -8.898 9.076 13.637 1.00 97.38 98 ALA A CA 1
ATOM 708 C C . ALA A 1 98 ? -9.328 7.600 13.720 1.00 97.38 98 ALA A C 1
ATOM 710 O O . ALA A 1 98 ? -10.221 7.271 14.499 1.00 97.38 98 ALA A O 1
ATOM 711 N N . ALA A 1 99 ? -8.664 6.703 12.982 1.00 96.31 99 ALA A N 1
ATOM 712 C CA . ALA A 1 99 ? -8.878 5.259 13.084 1.00 96.31 99 ALA A CA 1
ATOM 713 C C . ALA A 1 99 ? -8.457 4.696 14.456 1.00 96.31 99 ALA A C 1
ATOM 715 O O . ALA A 1 99 ? -9.197 3.911 15.053 1.00 96.31 99 ALA A O 1
ATOM 716 N N . GLY A 1 100 ? -7.326 5.160 15.002 1.00 96.94 100 GLY A N 1
ATOM 717 C CA . GLY A 1 100 ? -6.850 4.781 16.337 1.00 96.94 100 GLY A CA 1
ATOM 718 C C . GLY A 1 100 ? -7.741 5.268 17.490 1.00 96.94 100 GLY A C 1
ATOM 719 O O . GLY A 1 100 ? -7.784 4.631 18.544 1.00 96.94 100 GLY A O 1
ATOM 720 N N . LEU A 1 101 ? -8.512 6.348 17.298 1.00 97.25 101 LEU A N 1
ATOM 721 C CA . LEU A 1 101 ? -9.405 6.919 18.319 1.00 97.25 101 LEU A CA 1
ATOM 722 C C . LEU A 1 101 ? -10.366 5.874 18.911 1.00 97.25 101 LEU A C 1
ATOM 724 O O . LEU A 1 101 ? -10.589 5.839 20.124 1.00 97.25 101 LEU A O 1
ATOM 728 N N . ALA A 1 102 ? -10.896 4.987 18.065 1.00 95.62 102 ALA A N 1
ATOM 729 C CA . ALA A 1 102 ? -11.835 3.949 18.473 1.00 95.62 102 ALA A CA 1
ATOM 730 C C . ALA A 1 102 ? -11.244 2.957 19.492 1.00 95.62 102 ALA A C 1
ATOM 732 O O . ALA A 1 102 ? -11.977 2.517 20.379 1.00 95.62 102 ALA A O 1
ATOM 733 N N . SER A 1 103 ? -9.942 2.646 19.415 1.00 96.62 103 SER A N 1
ATOM 734 C CA . SER A 1 103 ? -9.264 1.755 20.372 1.00 96.62 103 SER A CA 1
ATOM 735 C C . SER A 1 103 ? -9.274 2.355 21.780 1.00 96.62 103 SER A C 1
ATOM 737 O O . SER A 1 103 ? -9.798 1.754 22.723 1.00 96.62 103 SER A O 1
ATOM 739 N N . GLY A 1 104 ? -8.810 3.602 21.909 1.00 96.38 104 GLY A N 1
ATOM 740 C CA . GLY A 1 104 ? -8.790 4.315 23.185 1.00 96.38 104 GLY A CA 1
ATOM 741 C C . GLY A 1 104 ? -10.179 4.512 23.787 1.00 96.38 104 GLY A C 1
ATOM 742 O O . GLY A 1 104 ? -10.391 4.255 24.974 1.00 96.38 104 GLY A O 1
ATOM 743 N N . THR A 1 105 ? -11.150 4.919 22.962 1.00 96.94 105 THR A N 1
ATOM 744 C CA . THR A 1 105 ? -12.543 5.097 23.397 1.00 96.94 105 THR A CA 1
ATOM 745 C C . THR A 1 105 ? -13.173 3.777 23.842 1.00 96.94 105 THR A C 1
ATOM 747 O O . THR A 1 105 ? -13.883 3.750 24.849 1.00 96.94 105 THR A O 1
ATOM 750 N N . TYR A 1 106 ? -12.905 2.671 23.138 1.00 96.50 106 TYR A N 1
ATOM 751 C CA . TYR A 1 106 ? -13.383 1.349 23.541 1.00 96.50 106 TYR A CA 1
ATOM 752 C C . TYR A 1 106 ? -12.832 0.948 24.908 1.00 96.50 106 TYR A C 1
ATOM 754 O O . TYR A 1 106 ? -13.596 0.545 25.787 1.00 96.50 106 TYR A O 1
ATOM 762 N N . PHE A 1 107 ? -11.520 1.093 25.101 1.00 95.94 107 PHE A N 1
ATOM 763 C CA . PHE A 1 107 ? -10.863 0.715 26.345 1.00 95.94 107 PHE A CA 1
ATOM 764 C C . PHE A 1 107 ? -11.376 1.540 27.532 1.00 95.94 107 PHE A C 1
ATOM 766 O O . PHE A 1 107 ? -11.737 0.973 28.566 1.00 95.94 107 PHE A O 1
ATOM 773 N N . ALA A 1 108 ? -11.503 2.862 27.361 1.00 95.25 108 ALA A N 1
ATOM 774 C CA . ALA A 1 108 ? -12.079 3.754 28.367 1.00 95.25 108 ALA A CA 1
ATOM 775 C C . ALA A 1 108 ? -13.511 3.338 28.746 1.00 95.25 108 ALA A C 1
ATOM 777 O O . ALA A 1 108 ? -13.833 3.214 29.929 1.00 95.25 108 ALA A O 1
ATOM 778 N N . ALA A 1 109 ? -14.357 3.060 27.749 1.00 94.94 109 ALA A N 1
ATOM 779 C CA . ALA A 1 109 ? -15.737 2.639 27.967 1.00 94.94 109 ALA A CA 1
ATOM 780 C C . ALA A 1 109 ? -15.842 1.266 28.654 1.00 94.94 109 ALA A C 1
ATOM 782 O O . ALA A 1 109 ? -16.683 1.082 29.535 1.00 94.94 109 ALA A O 1
ATOM 783 N N . ALA A 1 110 ? -14.996 0.303 28.276 1.00 94.12 110 ALA A N 1
ATOM 784 C CA . ALA A 1 110 ? -14.998 -1.041 28.847 1.00 94.12 110 ALA A CA 1
ATOM 785 C C . ALA A 1 110 ? -14.576 -1.035 30.325 1.00 94.12 110 ALA A C 1
ATOM 787 O O . ALA A 1 110 ? -15.245 -1.651 31.158 1.00 94.12 110 ALA A O 1
ATOM 788 N N . VAL A 1 111 ? -13.508 -0.303 30.661 1.00 92.56 111 VAL A N 1
ATOM 789 C CA . VAL A 1 111 ? -13.027 -0.165 32.045 1.00 92.56 111 VAL A CA 1
ATOM 790 C C . VAL A 1 111 ? -14.039 0.598 32.901 1.00 92.56 111 VAL A C 1
ATOM 792 O O . VAL A 1 111 ? -14.345 0.162 34.009 1.00 92.56 111 VAL A O 1
ATOM 795 N N . ALA A 1 112 ? -14.636 1.677 32.380 1.00 93.00 112 ALA A N 1
ATOM 796 C CA . ALA A 1 112 ? -15.699 2.407 33.078 1.00 93.00 112 ALA A CA 1
ATOM 797 C C . ALA A 1 112 ? -16.945 1.539 33.346 1.00 93.00 112 ALA A C 1
ATOM 799 O O . ALA A 1 112 ? -17.657 1.761 34.322 1.00 93.00 112 ALA A O 1
ATOM 800 N N . GLY A 1 113 ? -17.193 0.526 32.509 1.00 91.62 113 GLY A N 1
ATOM 801 C CA . GLY A 1 113 ? -18.236 -0.482 32.706 1.00 91.62 113 GLY A CA 1
ATOM 802 C C . GLY A 1 113 ? -17.886 -1.591 33.708 1.00 91.62 113 GLY A C 1
ATOM 803 O O . GLY A 1 113 ? -18.656 -2.540 33.837 1.00 91.62 113 GLY A O 1
ATOM 804 N N . GLY A 1 114 ? -16.737 -1.511 34.388 1.00 92.56 114 GLY A N 1
ATOM 805 C CA . GLY A 1 114 ? -16.294 -2.492 35.384 1.00 92.56 114 GLY A CA 1
ATOM 806 C C . GLY A 1 114 ? -15.661 -3.756 34.796 1.00 92.56 114 GLY A C 1
ATOM 807 O O . GLY A 1 114 ? -15.475 -4.742 35.512 1.00 92.56 114 GLY A O 1
ATOM 808 N N . ALA A 1 115 ? -15.326 -3.773 33.501 1.00 91.38 115 ALA A N 1
ATOM 809 C CA . ALA A 1 115 ? -14.622 -4.906 32.916 1.00 91.38 115 ALA A CA 1
ATOM 810 C C . ALA A 1 115 ? -13.178 -4.980 33.441 1.00 91.38 115 ALA A C 1
ATOM 812 O O . ALA A 1 115 ? -12.470 -3.978 33.502 1.00 91.38 115 ALA A O 1
ATOM 813 N N . ALA A 1 116 ? -12.713 -6.188 33.771 1.00 93.00 116 ALA A N 1
ATOM 814 C CA . ALA A 1 116 ? -11.330 -6.397 34.189 1.00 93.00 116 ALA A CA 1
ATOM 815 C C . ALA A 1 116 ? -10.358 -6.054 33.046 1.00 93.00 116 ALA A C 1
ATOM 817 O O . ALA A 1 116 ? -10.365 -6.721 32.005 1.00 93.00 116 ALA A O 1
ATOM 818 N N . THR A 1 117 ? -9.491 -5.065 33.272 1.00 93.88 117 THR A N 1
ATOM 819 C CA . THR A 1 117 ? -8.528 -4.521 32.301 1.00 93.88 117 THR A CA 1
ATOM 820 C C . THR A 1 117 ? -7.745 -5.610 31.568 1.00 93.88 117 THR A C 1
ATOM 822 O O . THR A 1 117 ? -7.718 -5.630 30.340 1.00 93.88 117 THR A O 1
ATOM 825 N N . ALA A 1 118 ? -7.188 -6.581 32.302 1.00 90.75 118 ALA A N 1
ATOM 826 C CA . ALA A 1 118 ? -6.403 -7.675 31.725 1.00 90.75 118 ALA A CA 1
ATOM 827 C C . ALA A 1 118 ? -7.207 -8.535 30.734 1.00 90.75 118 ALA A C 1
ATOM 829 O O . ALA A 1 118 ? -6.692 -8.950 29.699 1.00 90.75 118 ALA A O 1
ATOM 830 N N . ARG A 1 119 ? -8.492 -8.781 31.020 1.00 92.38 119 ARG A N 1
ATOM 831 C CA . ARG A 1 119 ? -9.369 -9.580 30.152 1.00 92.38 119 ARG A CA 1
ATOM 832 C C . ARG A 1 119 ? -9.758 -8.816 28.890 1.00 92.38 119 ARG A C 1
ATOM 834 O O . ARG A 1 119 ? -9.834 -9.427 27.826 1.00 92.38 119 ARG A O 1
ATOM 841 N N . VAL A 1 120 ? -10.036 -7.516 29.015 1.00 94.12 120 VAL A N 1
ATOM 842 C CA . VAL A 1 120 ? -10.325 -6.642 27.866 1.00 94.12 120 VAL A CA 1
ATOM 843 C C . VAL A 1 120 ? -9.110 -6.603 26.949 1.00 94.12 120 VAL A C 1
ATOM 845 O O . VAL A 1 120 ? -9.238 -6.961 25.783 1.00 94.12 120 VAL A O 1
ATOM 848 N N . PHE A 1 121 ? -7.938 -6.294 27.509 1.00 94.00 121 PHE A N 1
ATOM 849 C CA . PHE A 1 121 ? -6.676 -6.222 26.779 1.00 94.00 121 PHE A CA 1
ATOM 850 C C . PHE A 1 121 ? -6.337 -7.540 26.073 1.00 94.00 121 PHE A C 1
ATOM 852 O O . PHE A 1 121 ? -6.114 -7.550 24.872 1.00 94.00 121 PHE A O 1
ATOM 859 N N . ALA A 1 122 ? -6.377 -8.682 26.770 1.00 93.38 122 ALA A N 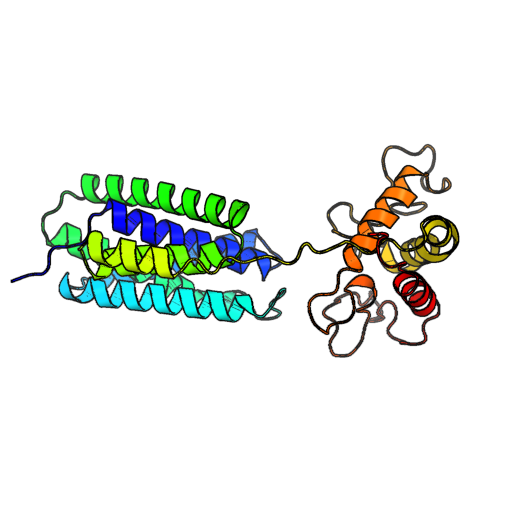1
ATOM 860 C CA . ALA A 1 122 ? -6.050 -9.973 26.157 1.00 93.38 122 ALA A CA 1
ATOM 861 C C . ALA A 1 122 ? -6.962 -10.320 24.965 1.00 93.38 122 ALA A C 1
ATOM 863 O O . ALA A 1 122 ? -6.497 -10.816 23.939 1.00 93.38 122 ALA A O 1
ATOM 864 N N . ARG A 1 123 ? -8.270 -10.053 25.084 1.00 94.81 123 ARG A N 1
ATOM 865 C CA . ARG A 1 123 ? -9.241 -10.335 24.016 1.00 94.81 123 ARG A CA 1
ATOM 866 C C . ARG A 1 123 ? -9.125 -9.367 22.848 1.00 94.81 123 ARG A C 1
ATOM 868 O O . ARG A 1 123 ? -9.278 -9.801 21.709 1.00 94.81 123 ARG A O 1
ATOM 875 N N . GLU A 1 124 ? -8.899 -8.091 23.133 1.00 95.69 124 GLU A N 1
ATOM 876 C CA . GLU A 1 124 ? -8.700 -7.066 22.114 1.00 95.69 124 GLU A CA 1
ATOM 877 C C . GLU A 1 124 ? -7.398 -7.314 21.351 1.00 95.69 124 GLU A C 1
ATOM 879 O O . GLU A 1 124 ? -7.455 -7.444 20.137 1.00 95.69 124 GLU A O 1
ATOM 884 N N . THR A 1 125 ? -6.271 -7.534 22.034 1.00 96.00 125 THR A N 1
ATOM 885 C CA . THR A 1 125 ? -4.979 -7.863 21.408 1.00 96.00 125 THR A CA 1
ATOM 886 C C . THR A 1 125 ? -5.042 -9.153 20.588 1.00 96.00 125 THR A C 1
ATOM 888 O O . THR A 1 125 ? -4.534 -9.203 19.469 1.00 96.00 125 THR A O 1
ATOM 891 N N . GLY A 1 126 ? -5.708 -10.199 21.094 1.00 95.75 126 GLY A N 1
ATOM 892 C CA . GLY A 1 126 ? -5.922 -11.429 20.326 1.00 95.75 126 GLY A CA 1
ATOM 893 C C . GLY A 1 126 ? -6.767 -11.195 19.067 1.00 95.75 126 GLY A C 1
ATOM 894 O O . GLY A 1 126 ? -6.436 -11.695 17.993 1.00 95.75 126 GLY A O 1
ATOM 895 N N . GLY A 1 127 ? -7.825 -10.386 19.180 1.00 96.75 127 GLY A N 1
ATOM 896 C CA . GLY A 1 127 ? -8.608 -9.942 18.028 1.00 96.75 127 GLY A CA 1
ATOM 897 C C . GLY A 1 127 ? -7.778 -9.108 17.051 1.00 96.75 127 GLY A C 1
ATOM 898 O O . GLY A 1 127 ? -7.846 -9.339 15.851 1.00 96.75 127 GLY A O 1
ATOM 899 N N . PHE A 1 128 ? -6.958 -8.188 17.553 1.00 97.94 128 PHE A N 1
ATOM 900 C CA . PHE A 1 128 ? -6.088 -7.313 16.771 1.00 97.94 128 PHE A CA 1
ATOM 901 C C . PHE A 1 128 ? -5.081 -8.103 15.932 1.00 97.94 128 PHE A C 1
ATOM 903 O O . PHE A 1 128 ? -4.933 -7.845 14.734 1.00 97.94 128 PHE A O 1
ATOM 910 N N . LEU A 1 129 ? -4.448 -9.120 16.525 1.00 96.88 129 LEU A N 1
ATOM 911 C CA . LEU A 1 129 ? -3.568 -10.034 15.801 1.00 96.88 129 LEU A CA 1
ATOM 912 C C . LEU A 1 129 ? -4.330 -10.775 14.695 1.00 96.88 129 LEU A C 1
ATOM 914 O O . LEU A 1 129 ? -3.876 -10.806 13.554 1.00 96.88 129 LEU A O 1
ATOM 918 N N . ALA A 1 130 ? -5.513 -11.316 15.004 1.00 95.88 130 ALA A N 1
ATOM 919 C CA . ALA A 1 130 ? -6.348 -11.985 14.009 1.00 95.88 130 ALA A CA 1
ATOM 920 C C . ALA A 1 130 ? -6.764 -11.038 12.869 1.00 95.88 130 ALA A C 1
ATOM 922 O O . ALA A 1 130 ? -6.678 -11.413 11.706 1.00 95.88 130 ALA A O 1
ATOM 923 N N . GLY A 1 131 ? -7.153 -9.798 13.179 1.00 96.94 131 GLY A N 1
ATOM 924 C CA . GLY A 1 131 ? -7.481 -8.771 12.188 1.00 96.94 131 GLY A CA 1
ATOM 925 C C . GLY A 1 131 ? -6.300 -8.418 11.284 1.00 96.94 131 GLY A C 1
ATOM 926 O O . GLY A 1 131 ? -6.463 -8.333 10.072 1.00 96.94 131 GLY A O 1
ATOM 927 N N . THR A 1 132 ? -5.100 -8.294 11.854 1.00 97.69 132 THR A N 1
ATOM 928 C CA . THR A 1 132 ? -3.861 -8.066 11.092 1.00 97.69 132 THR A CA 1
ATOM 929 C C . THR A 1 132 ? -3.574 -9.217 10.123 1.00 97.69 132 THR A C 1
ATOM 931 O O . THR A 1 132 ? -3.308 -8.981 8.945 1.00 97.69 132 THR A O 1
ATOM 934 N N . LEU A 1 133 ? -3.682 -10.467 10.589 1.00 96.06 133 LEU A N 1
ATOM 935 C CA . LEU A 1 133 ? -3.497 -11.655 9.747 1.00 96.06 133 LEU A CA 1
ATOM 936 C C . LEU A 1 133 ? -4.559 -11.746 8.642 1.00 96.06 133 LEU A C 1
ATOM 938 O O . LEU A 1 133 ? -4.229 -12.067 7.502 1.00 96.06 133 LEU A O 1
ATOM 942 N N . LEU A 1 134 ? -5.816 -11.421 8.956 1.00 96.25 134 LEU A N 1
ATOM 943 C CA . LEU A 1 134 ? -6.908 -11.379 7.981 1.00 96.25 134 LEU A CA 1
ATOM 944 C C . LEU A 1 134 ? -6.706 -10.286 6.930 1.00 96.25 134 LEU A C 1
ATOM 946 O O . LEU A 1 134 ? -6.991 -10.536 5.766 1.00 96.25 134 LEU A O 1
ATOM 950 N N . ALA A 1 135 ? -6.189 -9.112 7.302 1.00 96.12 135 ALA A N 1
ATOM 951 C CA . ALA A 1 135 ? -5.867 -8.058 6.341 1.00 96.12 135 ALA A CA 1
ATOM 952 C C . ALA A 1 135 ? -4.772 -8.510 5.367 1.00 96.12 135 ALA A C 1
ATOM 954 O O . ALA A 1 135 ? -4.916 -8.334 4.160 1.00 96.12 135 ALA A O 1
ATOM 955 N N . ALA A 1 136 ? -3.704 -9.130 5.882 1.00 95.38 136 ALA A N 1
ATOM 956 C CA . ALA A 1 136 ? -2.611 -9.643 5.061 1.00 95.38 136 ALA A CA 1
ATOM 957 C C . ALA A 1 136 ? -3.079 -10.766 4.121 1.00 95.38 136 ALA A C 1
ATOM 959 O O . ALA A 1 136 ? -2.825 -10.704 2.921 1.00 95.38 136 ALA A O 1
ATOM 960 N N . ALA A 1 137 ? -3.807 -11.759 4.644 1.00 93.44 137 ALA A N 1
ATOM 961 C CA . ALA A 1 137 ? -4.365 -12.842 3.836 1.00 93.44 137 ALA A CA 1
ATOM 962 C C . ALA A 1 137 ? -5.386 -12.314 2.816 1.00 93.44 137 ALA A C 1
ATOM 964 O O . ALA A 1 137 ? -5.327 -12.660 1.641 1.00 93.44 137 ALA A O 1
ATOM 965 N N . GLY A 1 138 ? -6.288 -11.429 3.242 1.00 93.94 138 GLY A N 1
ATOM 966 C CA . GLY A 1 138 ? -7.268 -10.787 2.373 1.00 93.94 138 GLY A CA 1
ATOM 967 C C . GLY A 1 138 ? -6.601 -10.047 1.222 1.00 93.94 138 GLY A C 1
ATOM 968 O O . GLY A 1 138 ? -6.974 -10.252 0.075 1.00 93.94 138 GLY A O 1
ATOM 969 N N . TYR A 1 139 ? -5.567 -9.258 1.504 1.00 93.69 139 TYR A N 1
ATOM 970 C CA . TYR A 1 139 ? -4.802 -8.584 0.462 1.00 93.69 139 TYR A CA 1
ATOM 971 C C . TYR A 1 139 ? -4.084 -9.562 -0.475 1.00 93.69 139 TYR A C 1
ATOM 973 O O . TYR A 1 139 ? -4.113 -9.372 -1.686 1.00 93.69 139 TYR A O 1
ATOM 981 N N . ALA A 1 140 ? -3.479 -10.625 0.061 1.00 90.06 140 ALA A N 1
ATOM 982 C CA . ALA A 1 140 ? -2.742 -11.604 -0.733 1.00 90.06 140 ALA A CA 1
ATOM 983 C C . ALA A 1 140 ? -3.636 -12.413 -1.692 1.00 90.06 140 ALA A C 1
ATOM 985 O O . ALA A 1 140 ? -3.207 -12.715 -2.800 1.00 90.06 140 ALA A O 1
ATOM 986 N N . PHE A 1 141 ? -4.858 -12.766 -1.277 1.00 91.00 141 PHE A N 1
ATOM 987 C CA . PHE A 1 141 ? -5.746 -13.642 -2.055 1.00 91.00 141 PHE A CA 1
ATOM 988 C C . PHE A 1 141 ? -6.854 -12.908 -2.815 1.00 91.00 141 PHE A C 1
ATOM 990 O O . PHE A 1 141 ? -7.332 -13.412 -3.824 1.00 91.00 141 PHE A O 1
ATOM 997 N N . LEU A 1 142 ? -7.296 -11.751 -2.321 1.00 88.19 142 LEU A N 1
ATOM 998 C CA . LEU A 1 142 ? -8.430 -10.992 -2.864 1.00 88.19 142 LEU A CA 1
ATOM 999 C C . LEU A 1 142 ? -8.033 -9.566 -3.278 1.00 88.19 142 LEU A C 1
ATOM 1001 O O . LEU A 1 142 ? -8.888 -8.777 -3.681 1.00 88.19 142 LEU A O 1
ATOM 1005 N N . GLY A 1 143 ? -6.755 -9.206 -3.140 1.00 90.19 143 GLY A N 1
ATOM 1006 C CA . GLY A 1 143 ? -6.217 -7.924 -3.571 1.00 90.19 143 GLY A CA 1
ATOM 1007 C C . GLY A 1 143 ? -6.724 -6.717 -2.778 1.00 90.19 143 GLY A C 1
ATOM 1008 O O . GLY A 1 143 ? -7.113 -6.779 -1.607 1.00 90.19 143 GLY A O 1
ATOM 1009 N N . ARG A 1 144 ? -6.704 -5.563 -3.447 1.00 90.50 144 ARG A N 1
ATOM 1010 C CA . ARG A 1 144 ? -7.083 -4.252 -2.889 1.00 90.50 144 ARG A CA 1
ATOM 1011 C C . ARG A 1 144 ? -8.537 -4.190 -2.391 1.00 90.50 144 ARG A C 1
ATOM 1013 O O . ARG A 1 144 ? -8.746 -3.599 -1.328 1.00 90.50 144 ARG A O 1
ATOM 1020 N N . PRO A 1 145 ? -9.533 -4.798 -3.067 1.00 91.50 145 PRO A N 1
ATOM 1021 C CA . PRO A 1 145 ? -10.915 -4.786 -2.588 1.00 91.50 145 PRO A CA 1
ATOM 1022 C C . PRO A 1 145 ? -11.085 -5.329 -1.162 1.00 91.50 145 PRO A C 1
ATOM 1024 O O . PRO A 1 145 ? -11.862 -4.771 -0.387 1.00 91.50 145 PRO A O 1
ATOM 1027 N N . ALA A 1 146 ? -10.326 -6.357 -0.763 1.00 93.19 146 ALA A N 1
ATOM 1028 C CA . ALA A 1 146 ? -10.420 -6.907 0.593 1.00 93.19 146 ALA A CA 1
ATOM 1029 C C . ALA A 1 146 ? -10.035 -5.901 1.681 1.00 93.19 146 ALA A C 1
ATOM 1031 O O . ALA A 1 146 ? -10.673 -5.880 2.737 1.00 93.19 146 ALA A O 1
ATOM 1032 N N . LEU A 1 147 ? -9.054 -5.035 1.411 1.00 94.25 147 LEU A N 1
ATOM 1033 C CA . LEU A 1 147 ? -8.679 -3.975 2.344 1.00 94.25 147 LEU A CA 1
ATOM 1034 C C . LEU A 1 147 ? -9.838 -2.999 2.561 1.00 94.25 147 LEU A C 1
ATOM 1036 O O . LEU A 1 147 ? -10.069 -2.586 3.686 1.00 94.25 147 LEU A O 1
ATOM 1040 N N . LEU A 1 148 ? -10.639 -2.698 1.538 1.00 93.69 148 LEU A N 1
ATOM 1041 C CA . LEU A 1 148 ? -11.810 -1.837 1.704 1.00 93.69 148 LEU A CA 1
ATOM 1042 C C . LEU A 1 148 ? -12.969 -2.559 2.412 1.00 93.69 148 LEU A C 1
ATOM 1044 O O . LEU A 1 148 ? -13.556 -2.024 3.355 1.00 93.69 148 LEU A O 1
ATOM 1048 N N . TYR A 1 149 ? -13.315 -3.770 1.972 1.00 92.25 149 TYR A N 1
ATOM 1049 C CA . TYR A 1 149 ? -14.539 -4.437 2.417 1.00 92.25 149 TYR A CA 1
ATOM 1050 C C . TYR A 1 149 ? -14.445 -5.033 3.824 1.00 92.25 149 TYR A C 1
ATOM 1052 O O . TYR A 1 149 ? -15.410 -4.936 4.587 1.00 92.25 149 TYR A O 1
ATOM 1060 N N . MET A 1 150 ? -13.308 -5.617 4.218 1.00 94.50 150 MET A N 1
ATOM 1061 C CA . MET A 1 150 ? -13.195 -6.276 5.527 1.00 94.50 150 MET A CA 1
ATOM 1062 C C . MET A 1 150 ? -13.380 -5.305 6.713 1.00 94.50 150 MET A C 1
ATOM 1064 O O . MET A 1 150 ? -14.162 -5.622 7.623 1.00 94.50 150 MET A O 1
ATOM 1068 N N . PRO A 1 151 ? -12.758 -4.107 6.740 1.00 96.00 151 PRO A N 1
ATOM 1069 C CA . PRO A 1 151 ? -13.029 -3.107 7.769 1.00 96.00 151 PRO A CA 1
ATOM 1070 C C . PRO A 1 151 ? -14.474 -2.601 7.748 1.00 96.00 151 PRO A C 1
ATOM 1072 O O . PRO A 1 151 ? -15.055 -2.420 8.816 1.00 96.00 151 PRO A O 1
ATOM 1075 N N . LEU A 1 152 ? -15.091 -2.421 6.571 1.00 93.62 152 LEU A N 1
ATOM 1076 C CA . LEU A 1 152 ? -16.498 -2.003 6.463 1.00 93.62 152 LEU A CA 1
ATOM 1077 C C . LEU A 1 152 ? -17.437 -3.034 7.095 1.00 93.62 152 LEU A C 1
ATOM 1079 O O . LEU A 1 152 ? -18.267 -2.683 7.934 1.00 93.62 152 LEU A O 1
ATOM 1083 N N . VAL A 1 153 ? -17.269 -4.314 6.759 1.00 92.06 153 VAL A N 1
ATOM 1084 C CA . VAL A 1 153 ? -18.086 -5.406 7.309 1.00 92.06 153 VAL A CA 1
ATOM 1085 C C . VAL A 1 153 ? -17.907 -5.523 8.822 1.00 92.06 153 VAL A C 1
ATOM 1087 O O . VAL A 1 153 ? -18.890 -5.588 9.564 1.00 92.06 153 VAL A O 1
ATOM 1090 N N . THR A 1 154 ? -16.664 -5.516 9.309 1.00 94.06 154 THR A N 1
ATOM 1091 C CA . THR A 1 154 ? -16.387 -5.631 10.751 1.00 94.06 154 THR A CA 1
ATOM 1092 C C . THR A 1 154 ? -16.812 -4.393 11.539 1.00 94.06 154 THR A C 1
ATOM 1094 O O . THR A 1 154 ? -17.312 -4.527 12.658 1.00 94.06 154 THR A O 1
ATOM 1097 N N . GLY A 1 155 ? -16.724 -3.204 10.942 1.00 94.31 155 GLY A N 1
ATOM 1098 C CA . GLY A 1 155 ? -17.232 -1.962 11.518 1.00 94.31 155 GLY A CA 1
ATOM 1099 C C . GLY A 1 155 ? -18.756 -1.962 11.620 1.00 94.31 155 GLY A C 1
ATOM 1100 O O . GLY A 1 155 ? -19.305 -1.668 12.682 1.00 94.31 155 GLY A O 1
ATOM 1101 N N . LEU A 1 156 ? -19.461 -2.391 10.568 1.00 91.38 156 LEU A N 1
ATOM 1102 C CA . LEU A 1 156 ? -20.918 -2.564 10.593 1.00 91.38 156 LEU A CA 1
ATOM 1103 C C . LEU A 1 156 ? -21.351 -3.601 11.638 1.00 91.38 156 LEU A C 1
ATOM 1105 O O . LEU A 1 156 ? -22.300 -3.355 12.386 1.00 91.38 156 LEU A O 1
ATOM 1109 N N . LEU A 1 157 ? -20.636 -4.725 11.753 1.00 90.88 157 LEU A N 1
ATOM 1110 C CA . LEU A 1 157 ? -20.851 -5.720 12.810 1.00 90.88 157 LEU A CA 1
ATOM 1111 C C . LEU A 1 157 ? -20.726 -5.097 14.208 1.00 90.88 157 LEU A C 1
ATOM 1113 O O . LEU A 1 157 ? -21.605 -5.302 15.052 1.00 90.88 157 LEU A O 1
ATOM 1117 N N . ALA A 1 158 ? -19.664 -4.320 14.441 1.00 92.31 158 ALA A N 1
ATOM 1118 C CA . ALA A 1 158 ? -19.406 -3.658 15.718 1.00 92.31 158 ALA A CA 1
ATOM 1119 C C . ALA A 1 158 ? -20.461 -2.588 16.047 1.00 92.31 158 ALA A C 1
ATOM 1121 O O . ALA A 1 158 ? -20.856 -2.445 17.205 1.00 92.31 158 ALA A O 1
ATOM 1122 N N . LEU A 1 159 ? -20.964 -1.876 15.034 1.00 91.19 159 LEU A N 1
ATOM 1123 C CA . LEU A 1 159 ? -21.998 -0.855 15.188 1.00 91.19 159 LEU A CA 1
ATOM 1124 C C . LEU A 1 159 ? -23.382 -1.465 15.439 1.00 91.19 159 LEU A C 1
ATOM 1126 O O . LEU A 1 159 ? -24.093 -1.018 16.338 1.00 91.19 159 LEU A O 1
ATOM 1130 N N . VAL A 1 160 ? -23.792 -2.483 14.677 1.00 86.19 160 VAL A N 1
ATOM 1131 C CA . VAL A 1 160 ? -25.160 -3.037 14.715 1.00 86.19 160 VAL A CA 1
ATOM 1132 C C . VAL A 1 160 ? -25.357 -4.018 15.875 1.00 86.19 160 VAL A C 1
ATOM 1134 O O . VAL A 1 160 ? -26.456 -4.098 16.425 1.00 86.19 160 VAL A O 1
ATOM 1137 N N . GLY A 1 161 ? -24.314 -4.746 16.289 1.00 75.56 161 GLY A N 1
ATOM 1138 C CA . GLY A 1 161 ? -24.376 -5.679 17.421 1.00 75.56 161 GLY A CA 1
ATOM 1139 C C . GLY A 1 161 ? -25.252 -6.920 17.189 1.00 75.56 161 GLY A C 1
ATOM 1140 O O . GLY A 1 161 ? -25.537 -7.650 18.136 1.00 75.56 161 GLY A O 1
ATOM 1141 N N . ARG A 1 162 ? -25.697 -7.180 15.946 1.00 73.44 162 ARG A N 1
ATOM 1142 C CA . ARG A 1 162 ? -26.463 -8.378 15.559 1.00 73.44 162 ARG A CA 1
ATOM 1143 C C . ARG A 1 162 ? -25.806 -9.069 14.356 1.00 73.44 162 ARG A C 1
ATOM 1145 O O . ARG A 1 162 ? -25.867 -8.524 13.255 1.00 73.44 162 ARG A O 1
ATOM 1152 N N . PRO A 1 163 ? -25.242 -10.281 14.519 1.00 65.75 163 PRO A N 1
ATOM 1153 C CA . PRO A 1 163 ? -24.442 -10.930 13.477 1.00 65.75 163 PRO A CA 1
ATOM 1154 C C . PRO A 1 163 ? -25.251 -11.285 12.220 1.00 65.75 163 PRO A C 1
ATOM 1156 O O . PRO A 1 163 ? -24.728 -11.211 11.115 1.00 65.75 163 PRO A O 1
ATOM 1159 N N . ARG A 1 164 ? -26.550 -11.598 12.357 1.00 70.00 164 ARG A N 1
ATOM 1160 C CA . ARG A 1 164 ? -27.398 -12.038 11.230 1.00 70.00 164 ARG A CA 1
ATOM 1161 C C . ARG A 1 164 ? -27.607 -10.969 10.151 1.00 70.00 164 ARG A C 1
ATOM 1163 O O . ARG A 1 164 ? -27.587 -11.298 8.974 1.00 70.00 164 ARG A O 1
ATOM 1170 N N . ALA A 1 165 ? -27.775 -9.703 10.536 1.00 62.09 165 ALA A N 1
ATOM 1171 C CA . ALA A 1 165 ? -27.978 -8.611 9.576 1.00 62.09 165 ALA A CA 1
ATOM 1172 C C . ALA A 1 165 ? -26.690 -8.263 8.813 1.00 62.09 165 ALA A C 1
ATOM 1174 O O . ALA A 1 165 ? -26.728 -7.859 7.656 1.00 62.09 165 ALA A O 1
ATOM 1175 N N . ALA A 1 166 ? -25.540 -8.450 9.454 1.00 61.31 166 ALA A N 1
ATOM 1176 C CA . ALA A 1 166 ? -24.256 -8.085 8.885 1.00 61.31 166 ALA A CA 1
ATOM 1177 C C . ALA A 1 166 ? -23.657 -9.166 7.973 1.00 61.31 166 ALA A C 1
ATOM 1179 O O . ALA A 1 166 ? -22.982 -8.819 7.012 1.00 61.31 166 ALA A O 1
ATOM 1180 N N . VAL A 1 167 ? -23.949 -10.452 8.209 1.00 66.12 167 VAL A N 1
ATOM 1181 C CA . VAL A 1 167 ? -23.583 -11.529 7.267 1.00 66.12 167 VAL A CA 1
ATOM 1182 C C . VAL A 1 167 ? -24.289 -11.334 5.919 1.00 66.12 167 VAL A C 1
ATOM 1184 O O . VAL A 1 167 ? -23.655 -11.462 4.878 1.00 66.12 167 VAL A O 1
ATOM 1187 N N . ALA A 1 168 ? -25.568 -10.940 5.926 1.00 65.19 168 ALA A N 1
ATOM 1188 C CA . ALA A 1 168 ? -26.303 -10.634 4.697 1.00 65.19 168 ALA A CA 1
ATOM 1189 C C . ALA A 1 168 ? -25.717 -9.421 3.946 1.00 65.19 168 ALA A C 1
ATOM 1191 O O . ALA A 1 168 ? -25.580 -9.463 2.729 1.00 65.19 168 ALA A O 1
ATOM 1192 N N . ALA A 1 169 ? -25.311 -8.367 4.665 1.00 65.19 169 ALA A N 1
ATOM 1193 C CA . ALA A 1 169 ? -24.655 -7.204 4.062 1.00 65.19 169 ALA A CA 1
ATOM 1194 C C . ALA A 1 169 ? -23.254 -7.529 3.506 1.00 65.19 169 ALA A C 1
ATOM 1196 O O . ALA A 1 169 ? -22.882 -7.014 2.458 1.00 65.19 169 ALA A O 1
ATOM 1197 N N . ALA A 1 170 ? -22.495 -8.404 4.174 1.00 63.19 170 ALA A N 1
ATOM 1198 C CA . ALA A 1 170 ? -21.176 -8.842 3.717 1.00 63.19 170 ALA A CA 1
ATOM 1199 C C . ALA A 1 170 ? -21.246 -9.671 2.425 1.00 63.19 170 ALA A C 1
ATOM 1201 O O . ALA A 1 170 ? -20.410 -9.499 1.545 1.00 63.19 170 ALA A O 1
ATOM 1202 N N . LEU A 1 171 ? -22.265 -10.526 2.287 1.00 64.69 171 LEU A N 1
ATOM 1203 C CA . LEU A 1 171 ? -22.483 -11.335 1.082 1.00 64.69 171 LEU A CA 1
ATOM 1204 C C . LEU A 1 171 ? -22.878 -10.494 -0.144 1.00 64.69 171 LEU A C 1
ATOM 1206 O O . LEU A 1 171 ? -22.589 -10.893 -1.265 1.00 64.69 171 LEU A O 1
ATOM 1210 N N . LEU A 1 172 ? -23.489 -9.322 0.058 1.00 62.25 172 LEU A N 1
ATOM 1211 C CA . LEU A 1 172 ? -23.836 -8.381 -1.018 1.00 62.25 172 LEU A CA 1
ATOM 1212 C C . LEU A 1 172 ? -22.651 -7.510 -1.475 1.00 62.25 172 LEU A C 1
ATOM 1214 O O . LEU A 1 172 ? -22.759 -6.816 -2.481 1.00 62.25 172 LEU A O 1
ATOM 1218 N N . LEU A 1 173 ? -21.532 -7.536 -0.745 1.00 59.75 173 LEU A N 1
ATOM 1219 C CA . LEU A 1 173 ? -20.321 -6.754 -1.018 1.00 59.75 173 LEU A CA 1
ATOM 1220 C C . LEU A 1 173 ? -19.203 -7.590 -1.655 1.00 59.75 173 LEU A C 1
ATOM 1222 O O . LEU A 1 173 ? -18.046 -7.185 -1.609 1.00 59.75 173 LEU A O 1
ATOM 1226 N N . LEU A 1 174 ? -19.531 -8.741 -2.242 1.00 56.50 174 LEU A N 1
ATOM 1227 C CA . LEU A 1 174 ? -18.627 -9.494 -3.108 1.00 56.50 174 LEU A CA 1
ATOM 1228 C C . LEU A 1 174 ? -18.913 -9.111 -4.570 1.00 56.50 174 LEU A C 1
ATOM 1230 O O . LEU A 1 174 ? -19.592 -9.873 -5.260 1.00 56.50 174 LEU A O 1
ATOM 1234 N N . PRO A 1 175 ? -18.454 -7.954 -5.091 1.00 58.19 175 PRO A N 1
ATOM 1235 C CA . PRO A 1 175 ? -18.270 -7.879 -6.525 1.00 58.19 175 PRO A CA 1
ATOM 1236 C C . PRO A 1 175 ? -17.207 -8.928 -6.858 1.00 58.19 175 PRO A C 1
ATOM 1238 O O . PRO A 1 175 ? -16.122 -8.928 -6.273 1.00 58.19 175 PRO A O 1
ATOM 1241 N N . GLY A 1 176 ? -17.540 -9.862 -7.746 1.00 49.91 176 GLY A N 1
ATOM 1242 C CA . GLY A 1 176 ? -16.531 -10.691 -8.388 1.00 49.91 176 GLY A CA 1
ATOM 1243 C C . GLY A 1 176 ? -15.600 -9.750 -9.138 1.00 49.91 176 GLY A C 1
ATOM 1244 O O . GLY A 1 176 ? -15.950 -9.257 -10.206 1.00 49.91 176 GLY A O 1
ATOM 1245 N N . CYS A 1 177 ? -14.468 -9.409 -8.530 1.00 55.84 177 CYS A N 1
ATOM 1246 C CA . CYS A 1 177 ? -13.394 -8.741 -9.235 1.00 55.84 177 CYS A CA 1
ATOM 1247 C C . CYS A 1 177 ? -12.743 -9.801 -10.116 1.00 55.84 177 CYS A C 1
ATOM 1249 O O . CYS A 1 177 ? -11.835 -10.501 -9.674 1.00 55.84 177 CYS A O 1
ATOM 1251 N N . ASP A 1 178 ? -13.232 -9.919 -11.349 1.00 49.09 178 ASP A N 1
ATOM 1252 C CA . ASP A 1 178 ? -12.379 -10.341 -12.451 1.00 49.09 178 ASP A CA 1
ATOM 1253 C C . ASP A 1 178 ? -11.311 -9.256 -12.575 1.00 49.09 178 ASP A C 1
ATOM 1255 O O . ASP A 1 178 ? -11.526 -8.218 -13.199 1.00 49.09 178 ASP A O 1
ATOM 1259 N N . ASP A 1 179 ? -10.190 -9.439 -11.876 1.00 55.78 179 ASP A N 1
ATOM 1260 C CA . ASP A 1 179 ? -8.993 -8.676 -12.195 1.00 55.78 179 ASP A CA 1
ATOM 1261 C C . ASP A 1 179 ? -8.593 -9.171 -13.589 1.00 55.78 179 ASP A C 1
ATOM 1263 O O . ASP A 1 179 ? -8.301 -10.367 -13.734 1.00 55.78 179 ASP A O 1
ATOM 1267 N N . PRO A 1 180 ? -8.697 -8.341 -14.642 1.00 63.69 180 PRO A N 1
ATOM 1268 C CA . PRO A 1 180 ? -8.365 -8.795 -15.978 1.00 63.69 180 PRO A CA 1
ATOM 1269 C C . PRO A 1 180 ? -6.939 -9.330 -15.923 1.00 63.69 180 PRO A C 1
ATOM 1271 O O . PRO A 1 180 ? -6.033 -8.628 -15.471 1.00 63.69 180 PRO A O 1
ATOM 1274 N N . VAL A 1 181 ? -6.751 -10.591 -16.326 1.00 67.56 181 VAL A N 1
ATOM 1275 C CA . VAL A 1 181 ? -5.428 -11.216 -16.373 1.00 67.56 181 VAL A CA 1
ATOM 1276 C C . VAL A 1 181 ? -4.532 -10.298 -17.196 1.00 67.56 181 VAL A C 1
ATOM 1278 O O . VAL A 1 181 ? -4.684 -10.194 -18.412 1.00 67.56 181 VAL A O 1
ATOM 1281 N N . ARG A 1 182 ? -3.634 -9.574 -16.521 1.00 78.00 182 ARG A N 1
ATOM 1282 C CA . ARG A 1 182 ? -2.727 -8.641 -17.183 1.00 78.00 182 ARG A CA 1
ATOM 1283 C C . ARG A 1 182 ? -1.682 -9.463 -17.917 1.00 78.00 182 ARG A C 1
ATOM 1285 O O . ARG A 1 182 ? -0.804 -10.064 -17.299 1.00 78.00 182 ARG A O 1
ATOM 1292 N N . VAL A 1 183 ? -1.798 -9.518 -19.238 1.00 84.62 183 VAL A N 1
ATOM 1293 C CA . VAL A 1 183 ? -0.824 -10.211 -20.077 1.00 84.62 183 VAL A CA 1
ATOM 1294 C C . VAL A 1 183 ? 0.386 -9.305 -20.262 1.00 84.62 183 VAL A C 1
ATOM 1296 O O . VAL A 1 183 ? 0.268 -8.193 -20.771 1.00 84.62 183 VAL A O 1
ATOM 1299 N N . VAL A 1 184 ? 1.557 -9.774 -19.829 1.00 88.44 184 VAL A N 1
ATOM 1300 C CA . VAL A 1 184 ? 2.818 -9.048 -20.021 1.00 88.44 184 VAL A CA 1
ATOM 1301 C C . VAL A 1 184 ? 3.168 -9.057 -21.511 1.00 88.44 184 VAL A C 1
ATOM 1303 O O . VAL A 1 184 ? 3.345 -10.153 -22.058 1.00 88.44 184 VAL A O 1
ATOM 1306 N N . PRO A 1 185 ? 3.349 -7.894 -22.164 1.00 90.81 185 PRO A N 1
ATOM 1307 C CA . PRO A 1 185 ? 3.675 -7.847 -23.585 1.00 90.81 185 PRO A CA 1
ATOM 1308 C C . PRO A 1 185 ? 4.957 -8.624 -23.896 1.00 90.81 185 PRO A C 1
ATOM 1310 O O . PRO A 1 185 ? 5.861 -8.673 -23.059 1.00 90.81 185 PRO A O 1
ATOM 1313 N N . ALA A 1 186 ? 5.025 -9.266 -25.064 1.00 93.31 186 ALA A N 1
ATOM 1314 C CA . ALA A 1 186 ? 6.117 -10.161 -25.462 1.00 93.31 186 ALA A CA 1
ATOM 1315 C C . ALA A 1 186 ? 6.847 -9.668 -26.729 1.00 93.31 186 ALA A C 1
ATOM 1317 O O . ALA A 1 186 ? 6.847 -10.376 -27.730 1.00 93.31 186 ALA A O 1
ATOM 1318 N N . PRO A 1 187 ? 7.458 -8.471 -26.710 1.00 94.38 187 PRO A N 1
ATOM 1319 C CA . PRO A 1 187 ? 8.173 -7.945 -27.875 1.00 94.38 187 PRO A CA 1
ATOM 1320 C C . PRO A 1 187 ? 9.407 -8.791 -28.220 1.00 94.38 187 PRO A C 1
ATOM 1322 O O . PRO A 1 187 ? 9.911 -9.546 -27.374 1.00 94.38 187 PRO A O 1
ATOM 1325 N N . ASP A 1 188 ? 9.927 -8.626 -29.440 1.00 96.19 188 ASP A N 1
ATOM 1326 C CA . ASP A 1 188 ? 11.048 -9.408 -29.969 1.00 96.19 188 ASP A CA 1
ATOM 1327 C C . ASP A 1 188 ? 12.267 -9.389 -29.022 1.00 96.19 188 ASP A C 1
ATOM 1329 O O . ASP A 1 188 ? 12.854 -8.354 -28.679 1.00 96.19 188 ASP A O 1
ATOM 1333 N N . ARG A 1 189 ? 12.653 -10.589 -28.585 1.00 96.31 189 ARG A N 1
ATOM 1334 C CA . ARG A 1 189 ? 13.773 -10.829 -27.674 1.00 96.31 189 ARG A CA 1
ATOM 1335 C C . ARG A 1 189 ? 15.137 -10.711 -28.351 1.00 96.31 189 ARG A C 1
ATOM 1337 O O . ARG A 1 189 ? 16.091 -10.266 -27.714 1.00 96.31 189 ARG A O 1
ATOM 1344 N N . ALA A 1 190 ? 15.252 -11.123 -29.610 1.00 96.56 190 ALA A N 1
ATOM 1345 C CA . ALA A 1 190 ? 16.477 -10.973 -30.386 1.00 96.56 190 ALA A CA 1
ATOM 1346 C C . ALA A 1 190 ? 16.760 -9.488 -30.631 1.00 96.56 190 ALA A C 1
ATOM 1348 O O . ALA A 1 190 ? 17.874 -9.022 -30.372 1.00 96.56 190 ALA A O 1
ATOM 1349 N N . ARG A 1 191 ? 15.725 -8.729 -31.010 1.00 97.31 191 ARG A N 1
ATOM 1350 C CA . ARG A 1 191 ? 15.808 -7.272 -31.144 1.00 97.31 191 ARG A CA 1
ATOM 1351 C C . ARG A 1 191 ? 16.159 -6.593 -29.824 1.00 97.31 191 ARG A C 1
ATOM 1353 O O . ARG A 1 191 ? 17.006 -5.701 -29.806 1.00 97.31 191 ARG A O 1
ATOM 1360 N N . PHE A 1 192 ? 15.597 -7.059 -28.702 1.00 98.06 192 PHE A N 1
ATOM 1361 C CA . PHE A 1 192 ? 15.977 -6.539 -27.389 1.00 98.06 192 PHE A CA 1
ATOM 1362 C C . PHE A 1 192 ? 17.482 -6.666 -27.132 1.00 98.06 192 PHE A C 1
ATOM 1364 O O . PHE A 1 192 ? 18.126 -5.690 -26.756 1.00 98.06 192 PHE A O 1
ATOM 1371 N N . GLY A 1 193 ? 18.054 -7.853 -27.349 1.00 97.88 193 GLY A N 1
ATOM 1372 C CA . GLY A 1 193 ? 19.479 -8.089 -27.115 1.00 97.88 193 GLY A CA 1
ATOM 1373 C C . GLY A 1 193 ? 20.390 -7.256 -28.023 1.00 97.88 193 GLY A C 1
ATOM 1374 O O . GLY A 1 193 ? 21.439 -6.797 -27.571 1.00 97.88 193 GLY A O 1
ATOM 1375 N N . ALA A 1 194 ? 19.986 -7.043 -29.278 1.00 98.06 194 ALA A N 1
ATOM 1376 C CA . ALA A 1 194 ? 20.786 -6.334 -30.275 1.00 98.06 194 ALA A CA 1
ATOM 1377 C C . ALA A 1 194 ? 20.689 -4.801 -30.171 1.00 98.06 194 ALA A C 1
ATOM 1379 O O . ALA A 1 194 ? 21.697 -4.114 -30.325 1.00 98.06 194 ALA A O 1
ATOM 1380 N N . GLU A 1 195 ? 19.495 -4.263 -29.909 1.00 98.12 195 GLU A N 1
ATOM 1381 C CA . GLU A 1 195 ? 19.206 -2.827 -30.046 1.00 98.12 195 GLU A CA 1
ATOM 1382 C C . GLU A 1 195 ? 18.869 -2.164 -28.707 1.00 98.12 195 GLU A C 1
ATOM 1384 O O . GLU A 1 195 ? 19.409 -1.108 -28.372 1.00 98.12 195 GLU A O 1
ATOM 1389 N N . VAL A 1 196 ? 18.003 -2.789 -27.910 1.00 97.94 196 VAL A N 1
ATOM 1390 C CA . VAL A 1 196 ? 17.428 -2.167 -26.706 1.00 97.94 196 VAL A CA 1
ATOM 1391 C C . VAL A 1 196 ? 18.351 -2.275 -25.502 1.00 97.94 196 VAL A C 1
ATOM 1393 O O . VAL A 1 196 ? 18.557 -1.301 -24.777 1.00 97.94 196 VAL A O 1
ATOM 1396 N N . TYR A 1 197 ? 18.924 -3.453 -25.273 1.00 98.38 197 TYR A N 1
ATOM 1397 C CA . TYR A 1 197 ? 19.792 -3.707 -24.135 1.00 98.38 197 TYR A CA 1
ATOM 1398 C C . TYR A 1 197 ? 21.006 -2.760 -24.104 1.00 98.38 197 TYR A C 1
ATOM 1400 O O . TYR A 1 197 ? 21.248 -2.176 -23.047 1.00 98.38 197 TYR A O 1
ATOM 1408 N N . PRO A 1 198 ? 21.720 -2.491 -25.219 1.00 98.31 198 PRO A N 1
ATOM 1409 C CA . PRO A 1 198 ? 22.784 -1.486 -25.233 1.00 98.31 198 PRO A CA 1
ATOM 1410 C C . PRO A 1 198 ? 22.309 -0.076 -24.857 1.00 98.31 198 PRO A C 1
ATOM 1412 O O . PRO A 1 198 ? 23.024 0.644 -24.160 1.00 98.31 198 PRO A O 1
ATOM 1415 N N . VAL A 1 199 ? 21.100 0.317 -25.274 1.00 97.12 199 VAL A N 1
ATOM 1416 C CA . VAL A 1 199 ? 20.506 1.620 -24.933 1.00 97.12 199 VAL A CA 1
ATOM 1417 C C . VAL A 1 199 ? 20.207 1.699 -23.436 1.00 97.12 199 VAL A C 1
ATOM 1419 O O . VAL A 1 199 ? 20.652 2.635 -22.769 1.00 97.12 199 VAL A O 1
ATOM 1422 N N . LEU A 1 200 ? 19.538 0.689 -22.871 1.00 96.31 200 LEU A N 1
ATOM 1423 C CA . LEU A 1 200 ? 19.270 0.617 -21.431 1.00 96.31 200 LEU A CA 1
ATOM 1424 C C . LEU A 1 200 ? 20.565 0.557 -20.611 1.00 96.31 200 LEU A C 1
ATOM 1426 O O . LEU A 1 200 ? 20.678 1.214 -19.574 1.00 96.31 200 LEU A O 1
ATOM 1430 N N . LEU A 1 201 ? 21.562 -0.193 -21.077 1.00 96.69 201 LEU A N 1
ATOM 1431 C CA . LEU A 1 201 ? 22.854 -0.290 -20.411 1.00 96.69 201 LEU A CA 1
ATOM 1432 C C . LEU A 1 201 ? 23.607 1.044 -20.456 1.00 96.69 201 LEU A C 1
ATOM 1434 O O . LEU A 1 201 ? 24.237 1.416 -19.472 1.00 96.69 201 LEU A O 1
ATOM 1438 N N . ARG A 1 202 ? 23.536 1.807 -21.546 1.00 95.00 202 ARG A N 1
ATOM 1439 C CA . ARG A 1 202 ? 24.186 3.122 -21.630 1.00 95.00 202 ARG A CA 1
ATOM 1440 C C . ARG A 1 202 ? 23.481 4.159 -20.756 1.00 95.00 202 ARG A C 1
ATOM 1442 O O . ARG A 1 202 ? 24.148 4.864 -20.004 1.00 95.00 202 ARG A O 1
ATOM 1449 N N . ASP A 1 203 ? 22.155 4.219 -20.850 1.00 91.88 203 ASP A N 1
ATOM 1450 C CA . ASP A 1 203 ? 21.373 5.358 -20.362 1.00 91.88 203 ASP A CA 1
ATOM 1451 C C . ASP A 1 203 ? 20.781 5.133 -18.965 1.00 91.88 203 ASP A C 1
ATOM 1453 O O . ASP A 1 203 ? 20.565 6.085 -18.223 1.00 91.88 203 ASP A O 1
ATOM 1457 N N . CYS A 1 204 ? 20.502 3.884 -18.581 1.00 91.38 204 CYS A N 1
ATOM 1458 C CA . CYS A 1 204 ? 19.650 3.579 -17.424 1.00 91.38 204 CYS A CA 1
ATOM 1459 C C . CYS A 1 204 ? 20.348 2.780 -16.315 1.00 91.38 204 CYS A C 1
ATOM 1461 O O . CYS A 1 204 ? 19.875 2.767 -15.179 1.00 91.38 204 CYS A O 1
ATOM 1463 N N . SER A 1 205 ? 21.470 2.124 -16.606 1.00 93.69 205 SER A N 1
ATOM 1464 C CA . SER A 1 205 ? 22.134 1.172 -15.698 1.00 93.69 205 SER A CA 1
ATOM 1465 C C . SER A 1 205 ? 23.027 1.811 -14.624 1.00 93.69 205 SER A C 1
ATOM 1467 O O . SER A 1 205 ? 23.799 1.119 -13.964 1.00 93.69 205 SER A O 1
ATOM 1469 N N . PHE A 1 206 ? 22.980 3.130 -14.431 1.00 89.38 206 PHE A N 1
ATOM 1470 C CA . PHE A 1 206 ? 23.764 3.780 -13.379 1.00 89.38 206 PHE A CA 1
ATOM 1471 C C . PHE A 1 206 ? 23.273 3.348 -11.988 1.00 89.38 206 PHE A C 1
ATOM 1473 O O . PHE A 1 206 ? 22.063 3.178 -11.812 1.00 89.38 206 PHE A O 1
ATOM 1480 N N . PRO A 1 207 ? 24.151 3.225 -10.973 1.00 87.19 207 PRO A N 1
ATOM 1481 C CA . PRO A 1 207 ? 23.749 2.806 -9.625 1.00 87.19 207 PRO A CA 1
ATOM 1482 C C . PRO A 1 207 ? 22.629 3.656 -9.006 1.00 87.19 207 PRO A C 1
ATOM 1484 O O . PRO A 1 207 ? 21.768 3.127 -8.311 1.00 87.19 207 PRO A O 1
ATOM 1487 N N . ALA A 1 208 ? 22.594 4.961 -9.298 1.00 82.81 208 ALA A N 1
ATOM 1488 C CA . ALA A 1 208 ? 21.521 5.849 -8.843 1.00 82.81 208 ALA A CA 1
ATOM 1489 C C . ALA A 1 208 ? 20.157 5.538 -9.500 1.00 82.81 208 ALA A C 1
ATOM 1491 O O . ALA A 1 208 ? 19.109 5.753 -8.885 1.00 82.81 208 ALA A O 1
ATOM 1492 N N . CYS A 1 209 ? 20.181 4.993 -10.720 1.00 85.69 209 CYS A N 1
ATOM 1493 C CA . CYS A 1 209 ? 19.023 4.645 -11.540 1.00 85.69 209 CYS A CA 1
ATOM 1494 C C . CYS A 1 209 ? 18.719 3.141 -11.438 1.00 85.69 209 CYS A C 1
ATOM 1496 O O . CYS A 1 209 ? 18.321 2.674 -10.373 1.00 85.69 209 CYS A O 1
ATOM 1498 N N . HIS A 1 210 ? 18.901 2.375 -12.517 1.00 92.69 210 HIS A N 1
ATOM 1499 C CA . HIS A 1 210 ? 18.580 0.947 -12.605 1.00 92.69 210 HIS A CA 1
ATOM 1500 C C . HIS A 1 210 ? 19.825 0.044 -12.598 1.00 92.69 210 HIS A C 1
ATOM 1502 O O . HIS A 1 210 ? 19.738 -1.118 -12.974 1.00 92.69 210 HIS A O 1
ATOM 1508 N N . GLY A 1 211 ? 20.980 0.543 -12.156 1.00 92.88 211 GLY A N 1
ATOM 1509 C CA . GLY A 1 211 ? 22.183 -0.266 -11.913 1.00 92.88 211 GLY A CA 1
ATOM 1510 C C . GLY A 1 211 ? 22.219 -0.975 -10.563 1.00 92.88 211 GLY A C 1
ATOM 1511 O O . GLY A 1 211 ? 23.089 -1.812 -10.334 1.00 92.88 211 GLY A O 1
ATOM 1512 N N . ASP A 1 212 ? 21.314 -0.631 -9.647 1.00 91.44 212 ASP A N 1
ATOM 1513 C CA . ASP A 1 212 ? 21.220 -1.246 -8.322 1.00 91.44 212 ASP A CA 1
ATOM 1514 C C . ASP A 1 212 ? 20.299 -2.479 -8.377 1.00 91.44 212 ASP A C 1
ATOM 1516 O O . ASP A 1 212 ? 19.141 -2.339 -8.780 1.00 91.44 212 ASP A O 1
ATOM 1520 N N . PRO A 1 213 ? 20.751 -3.669 -7.934 1.00 92.81 213 PRO A N 1
ATOM 1521 C CA . PRO A 1 213 ? 19.978 -4.912 -8.011 1.00 92.81 213 PRO A CA 1
ATOM 1522 C C . PRO A 1 213 ? 18.659 -4.873 -7.226 1.00 92.81 213 PRO A C 1
ATOM 1524 O O . PRO A 1 213 ? 17.769 -5.687 -7.476 1.00 92.81 213 PRO A O 1
ATOM 1527 N N . ARG A 1 214 ? 18.499 -3.914 -6.306 1.00 88.88 214 ARG A N 1
ATOM 1528 C CA . ARG A 1 214 ? 17.271 -3.676 -5.533 1.00 88.88 214 ARG A CA 1
ATOM 1529 C C . ARG A 1 214 ? 16.200 -2.918 -6.323 1.00 88.88 214 ARG A C 1
ATOM 1531 O O . ARG A 1 214 ? 15.082 -2.764 -5.835 1.00 88.88 214 ARG A O 1
ATOM 1538 N N . ARG A 1 215 ? 16.517 -2.406 -7.517 1.00 87.94 215 ARG A N 1
ATOM 1539 C CA . ARG A 1 215 ? 15.585 -1.641 -8.360 1.00 87.94 215 ARG A CA 1
ATOM 1540 C C . ARG A 1 215 ? 14.758 -2.582 -9.243 1.00 87.94 215 ARG A C 1
ATOM 1542 O O . ARG A 1 215 ? 15.330 -3.512 -9.814 1.00 87.94 215 ARG A O 1
ATOM 1549 N N . PRO A 1 216 ? 13.449 -2.329 -9.445 1.00 90.88 216 PRO A N 1
ATOM 1550 C CA . PRO A 1 216 ? 12.599 -3.271 -10.178 1.00 90.88 216 PRO A CA 1
ATOM 1551 C C . PRO A 1 216 ? 13.047 -3.547 -11.626 1.00 90.88 216 PRO A C 1
ATOM 1553 O O . PRO A 1 216 ? 13.072 -4.704 -12.025 1.00 90.88 216 PRO A O 1
ATOM 1556 N N . LEU A 1 217 ? 13.480 -2.532 -12.389 1.00 92.50 217 LEU A N 1
ATOM 1557 C CA . LEU A 1 217 ? 13.949 -2.713 -13.779 1.00 92.50 217 LEU A CA 1
ATOM 1558 C C . LEU A 1 217 ? 15.363 -3.320 -13.898 1.00 92.50 217 LEU A C 1
ATOM 1560 O O . LEU A 1 217 ? 15.756 -3.653 -15.002 1.00 92.50 217 LEU A O 1
ATOM 1564 N N . PHE A 1 218 ? 16.127 -3.451 -12.803 1.00 96.44 218 PHE A N 1
ATOM 1565 C CA . PHE A 1 218 ? 17.598 -3.515 -12.831 1.00 96.44 218 PHE A CA 1
ATOM 1566 C C . PHE A 1 218 ? 18.272 -4.147 -14.063 1.00 96.44 218 PHE A C 1
ATOM 1568 O O . PHE A 1 218 ? 17.977 -5.278 -14.446 1.00 96.44 218 PHE A O 1
ATOM 1575 N N . VAL A 1 219 ? 19.206 -3.382 -14.633 1.00 97.31 219 VAL A N 1
ATOM 1576 C CA . VAL A 1 219 ? 19.887 -3.639 -15.904 1.00 97.31 219 VAL A CA 1
ATOM 1577 C C . VAL A 1 219 ? 21.358 -3.961 -15.608 1.00 97.31 219 VAL A C 1
ATOM 1579 O O . VAL A 1 219 ? 22.169 -3.032 -15.514 1.00 97.31 219 VAL A O 1
ATOM 1582 N N . PRO A 1 220 ? 21.715 -5.242 -15.394 1.00 97.50 220 PRO A N 1
ATOM 1583 C CA . PRO A 1 220 ? 23.109 -5.637 -15.219 1.00 97.50 220 PRO A CA 1
ATOM 1584 C C . PRO A 1 220 ? 23.887 -5.489 -16.527 1.00 97.50 220 PRO A C 1
ATOM 1586 O O . PRO A 1 220 ? 23.280 -5.458 -17.592 1.00 97.50 220 PRO A O 1
ATOM 1589 N N . GLY A 1 221 ? 25.218 -5.441 -16.461 1.00 97.12 221 GLY A N 1
ATOM 1590 C CA . GLY A 1 221 ? 26.063 -5.539 -17.653 1.00 97.12 221 GLY A CA 1
ATOM 1591 C C . GLY A 1 221 ? 27.454 -4.911 -17.514 1.00 97.12 221 GLY A C 1
ATOM 1592 O O . GLY A 1 221 ? 27.799 -4.384 -16.454 1.00 97.12 221 GLY A O 1
ATOM 1593 N N . PRO A 1 222 ? 28.281 -4.975 -18.573 1.00 96.06 222 PRO A N 1
ATOM 1594 C CA . PRO A 1 222 ? 29.661 -4.504 -18.539 1.00 96.06 222 PRO A CA 1
ATOM 1595 C C . PRO A 1 222 ? 29.819 -3.067 -18.028 1.00 96.06 222 PRO A C 1
ATOM 1597 O O . PRO A 1 222 ? 29.074 -2.161 -18.399 1.00 96.06 222 PRO A O 1
ATOM 1600 N N . GLY A 1 223 ? 30.816 -2.857 -17.166 1.00 93.19 223 GLY A N 1
ATOM 1601 C CA . GLY A 1 223 ? 31.101 -1.561 -16.541 1.00 93.19 223 GLY A CA 1
ATOM 1602 C C . GLY A 1 223 ? 30.035 -1.096 -15.542 1.00 93.19 223 GLY A C 1
ATOM 1603 O O . GLY A 1 223 ? 30.019 0.082 -15.172 1.00 93.19 223 GLY A O 1
ATOM 1604 N N . ARG A 1 224 ? 29.127 -1.989 -15.138 1.00 93.50 224 ARG A N 1
ATOM 1605 C CA . ARG A 1 224 ? 28.041 -1.767 -14.174 1.00 93.50 224 ARG A CA 1
ATOM 1606 C C . ARG A 1 224 ? 28.004 -2.912 -13.169 1.00 93.50 224 ARG A C 1
ATOM 1608 O O . ARG A 1 224 ? 28.893 -3.760 -13.152 1.00 93.50 224 ARG A O 1
ATOM 1615 N N . THR A 1 225 ? 26.983 -2.935 -12.318 1.00 93.81 225 THR A N 1
ATOM 1616 C CA . THR A 1 225 ? 26.706 -4.107 -11.485 1.00 93.81 225 THR A CA 1
ATOM 1617 C C . THR A 1 225 ? 26.458 -5.320 -12.383 1.00 93.81 225 THR A C 1
ATOM 1619 O O . THR A 1 225 ? 25.681 -5.251 -13.336 1.00 93.81 225 THR A O 1
ATOM 1622 N N . ARG A 1 226 ? 27.130 -6.427 -12.077 1.00 96.50 226 ARG A N 1
ATOM 1623 C CA . ARG A 1 226 ? 27.122 -7.660 -12.871 1.00 96.50 226 ARG A CA 1
ATOM 1624 C C . ARG A 1 226 ? 26.248 -8.717 -12.209 1.00 96.50 226 ARG A C 1
ATOM 1626 O O . ARG A 1 226 ? 26.027 -8.671 -10.998 1.00 96.50 226 ARG A O 1
ATOM 1633 N N . LEU A 1 227 ? 25.744 -9.663 -12.998 1.00 94.69 227 LEU A N 1
ATOM 1634 C CA . LEU A 1 227 ? 25.109 -10.862 -12.455 1.00 94.69 227 LEU A CA 1
ATOM 1635 C C . LEU A 1 227 ? 26.184 -11.932 -12.206 1.00 94.69 227 LEU A C 1
ATOM 1637 O O . LEU A 1 227 ? 26.832 -12.380 -13.147 1.00 94.69 227 LEU A O 1
ATOM 1641 N N . GLY A 1 228 ? 26.356 -12.352 -10.950 1.00 92.19 228 GLY A N 1
ATOM 1642 C CA . GLY A 1 228 ? 27.392 -13.318 -10.561 1.00 92.19 228 GLY A CA 1
ATOM 1643 C C . GLY A 1 228 ? 28.789 -12.698 -10.432 1.00 92.19 228 GLY A C 1
ATOM 1644 O O . GLY A 1 228 ? 28.922 -11.501 -10.180 1.00 92.19 228 GLY A O 1
ATOM 1645 N N . GLU A 1 229 ? 29.822 -13.529 -10.581 1.00 90.06 229 GLU A N 1
ATOM 1646 C CA . GLU A 1 229 ? 31.236 -13.142 -10.486 1.00 90.06 229 GLU A CA 1
ATOM 1647 C C . GLU A 1 229 ? 31.889 -13.244 -11.876 1.00 90.06 229 GLU A C 1
ATOM 1649 O O . GLU A 1 229 ? 32.331 -14.328 -12.259 1.00 90.06 229 GLU A O 1
ATOM 1654 N N . PRO A 1 230 ? 31.899 -12.166 -12.682 1.00 90.38 230 PRO A N 1
ATOM 1655 C CA . PRO A 1 230 ? 32.559 -12.196 -13.982 1.00 90.38 230 PRO A CA 1
ATOM 1656 C C . PRO A 1 230 ? 34.080 -12.181 -13.820 1.00 90.38 230 PRO A C 1
ATOM 1658 O O . PRO A 1 230 ? 34.603 -11.630 -12.850 1.00 90.38 230 PRO A O 1
ATOM 1661 N N . GLU A 1 231 ? 34.790 -12.722 -14.809 1.00 88.12 231 GLU A N 1
ATOM 1662 C CA . GLU A 1 231 ? 36.257 -12.704 -14.840 1.00 88.12 231 GLU A CA 1
ATOM 1663 C C . GLU A 1 231 ? 36.793 -11.266 -14.950 1.00 88.12 231 GLU A C 1
ATOM 1665 O O . GLU A 1 231 ? 37.790 -10.915 -14.317 1.00 88.12 231 GLU A O 1
ATOM 1670 N N . SER A 1 232 ? 36.092 -10.406 -15.696 1.00 95.25 232 SER A N 1
ATOM 1671 C CA . SER A 1 232 ? 36.361 -8.975 -15.806 1.00 95.25 232 SER A CA 1
ATOM 1672 C C . SER A 1 232 ? 35.075 -8.136 -15.774 1.00 95.25 232 SER A C 1
ATOM 1674 O O . SER A 1 232 ? 34.073 -8.466 -16.420 1.00 95.25 232 SER A O 1
ATOM 1676 N N . PRO A 1 233 ? 35.087 -6.958 -15.112 1.00 91.12 233 PRO A N 1
ATOM 1677 C CA . PRO A 1 233 ? 33.953 -6.033 -15.120 1.00 91.12 233 PRO A CA 1
ATOM 1678 C C . PRO A 1 233 ? 33.512 -5.593 -16.520 1.00 91.12 233 PRO A C 1
ATOM 1680 O O . PRO A 1 233 ? 32.356 -5.205 -16.684 1.00 91.12 233 PRO A O 1
ATOM 1683 N N . LEU A 1 234 ? 34.408 -5.645 -17.511 1.00 95.81 234 LEU A N 1
ATOM 1684 C CA . LEU A 1 234 ? 34.164 -5.211 -18.890 1.00 95.81 234 LEU A CA 1
ATOM 1685 C C . LEU A 1 234 ? 33.885 -6.363 -19.861 1.00 95.81 234 LEU A C 1
ATOM 1687 O O . LEU A 1 234 ? 33.733 -6.108 -21.055 1.00 95.81 234 LEU A O 1
ATOM 1691 N N . ASP A 1 235 ? 33.798 -7.603 -19.370 1.00 96.19 235 ASP A N 1
ATOM 1692 C CA . ASP A 1 235 ? 33.397 -8.731 -20.209 1.00 96.19 235 ASP A CA 1
ATOM 1693 C C . ASP A 1 235 ? 32.052 -8.468 -20.872 1.00 96.19 235 ASP A C 1
ATOM 1695 O O . ASP A 1 235 ? 31.164 -7.850 -20.273 1.00 96.19 235 ASP A O 1
ATOM 1699 N N . ALA A 1 236 ? 31.900 -8.995 -22.088 1.00 96.69 236 ALA A N 1
ATOM 1700 C CA . ALA A 1 236 ? 30.638 -8.978 -22.807 1.00 96.69 236 ALA A CA 1
ATOM 1701 C C . ALA A 1 236 ? 29.483 -9.438 -21.894 1.00 96.69 236 ALA A C 1
ATOM 1703 O O . ALA A 1 236 ? 29.681 -10.295 -21.020 1.00 96.69 236 ALA A O 1
ATOM 1704 N N . PRO A 1 237 ? 28.278 -8.868 -22.067 1.00 97.19 237 PRO A N 1
ATOM 1705 C CA . PRO A 1 237 ? 27.139 -9.251 -21.252 1.00 97.19 237 PRO A CA 1
ATOM 1706 C C . PRO A 1 237 ? 26.854 -10.740 -21.438 1.00 97.19 237 PRO A C 1
ATOM 1708 O O . PRO A 1 237 ? 26.818 -11.252 -22.560 1.00 97.19 237 PRO A O 1
ATOM 1711 N N . THR A 1 238 ? 26.645 -11.445 -20.333 1.00 97.44 238 THR A N 1
ATOM 1712 C CA . THR A 1 238 ? 26.244 -12.849 -20.402 1.00 97.44 238 THR A CA 1
ATOM 1713 C C . THR A 1 238 ? 24.804 -12.949 -20.900 1.00 97.44 238 THR A C 1
ATOM 1715 O O . THR A 1 238 ? 24.001 -12.028 -20.739 1.00 97.44 238 THR A O 1
ATOM 1718 N N . ARG A 1 239 ? 24.428 -14.111 -21.444 1.00 97.19 239 ARG A N 1
ATOM 1719 C CA . ARG A 1 239 ? 23.031 -14.373 -21.815 1.00 97.19 239 ARG A CA 1
ATOM 1720 C C . ARG A 1 239 ? 22.080 -14.170 -20.631 1.00 97.19 239 ARG A C 1
ATOM 1722 O O . ARG A 1 239 ? 21.013 -13.607 -20.809 1.00 97.19 239 ARG A O 1
ATOM 1729 N N . ALA A 1 240 ? 22.480 -14.569 -19.424 1.00 97.50 240 ALA A N 1
ATOM 1730 C CA . ALA A 1 240 ? 21.659 -14.403 -18.226 1.00 97.50 240 ALA A CA 1
ATOM 1731 C C . ALA A 1 240 ? 21.422 -12.924 -17.861 1.00 97.50 240 ALA A C 1
ATOM 1733 O O . ALA A 1 240 ? 20.340 -12.579 -17.394 1.00 97.50 240 ALA A O 1
ATOM 1734 N N . GLU A 1 241 ? 22.401 -12.044 -18.100 1.00 98.06 241 GLU A N 1
ATOM 1735 C CA . GLU A 1 241 ? 22.254 -10.597 -17.888 1.00 98.06 241 GLU A CA 1
ATOM 1736 C C . GLU A 1 241 ? 21.244 -9.985 -18.866 1.00 98.06 241 GLU A C 1
ATOM 1738 O O . GLU A 1 241 ? 20.341 -9.261 -18.443 1.00 98.06 241 GLU A O 1
ATOM 1743 N N . VAL A 1 242 ? 21.356 -10.327 -20.154 1.00 98.31 242 VAL A N 1
ATOM 1744 C CA . VAL A 1 242 ? 20.431 -9.850 -21.196 1.00 98.31 242 VAL A CA 1
ATOM 1745 C C . VAL A 1 242 ? 19.019 -10.387 -20.960 1.00 98.31 242 VAL A C 1
ATOM 1747 O O . VAL A 1 242 ? 18.052 -9.637 -21.056 1.00 98.31 242 VAL A O 1
ATOM 1750 N N . ASP A 1 243 ? 18.900 -11.663 -20.597 1.00 97.81 243 ASP A N 1
ATOM 1751 C CA . ASP A 1 243 ? 17.629 -12.329 -20.321 1.00 97.81 243 ASP A CA 1
ATOM 1752 C C . ASP A 1 243 ? 16.906 -11.693 -19.121 1.00 97.81 243 ASP A C 1
ATOM 1754 O O . ASP A 1 243 ? 15.719 -11.380 -19.210 1.00 97.81 243 ASP A O 1
ATOM 1758 N N . LEU A 1 244 ? 17.631 -11.419 -18.029 1.00 97.19 244 LEU A N 1
ATOM 1759 C CA . LEU A 1 244 ? 17.078 -10.734 -16.859 1.00 97.19 244 LEU A CA 1
ATOM 1760 C C . LEU A 1 244 ? 16.620 -9.310 -17.198 1.00 97.19 244 LEU A C 1
ATOM 1762 O O . LEU A 1 244 ? 15.544 -8.888 -16.768 1.00 97.19 244 LEU A O 1
ATOM 1766 N N . ALA A 1 245 ? 17.434 -8.568 -17.952 1.00 97.81 245 ALA A N 1
ATOM 1767 C CA . ALA A 1 245 ? 17.092 -7.219 -18.382 1.00 97.81 245 ALA A CA 1
ATOM 1768 C C . ALA A 1 245 ? 15.857 -7.216 -19.299 1.00 97.81 245 ALA A C 1
ATOM 1770 O O . ALA A 1 245 ? 15.009 -6.337 -19.154 1.00 97.81 245 ALA A O 1
ATOM 1771 N N . TYR A 1 246 ? 15.720 -8.209 -20.187 1.00 97.94 246 TYR A N 1
ATOM 1772 C CA . TYR A 1 246 ? 14.552 -8.377 -21.058 1.00 97.94 246 TYR A CA 1
ATOM 1773 C C . TYR A 1 246 ? 13.278 -8.576 -20.243 1.00 97.94 246 TYR A C 1
ATOM 1775 O O . TYR A 1 246 ? 12.325 -7.812 -20.404 1.00 97.94 246 TYR A O 1
ATOM 1783 N N . ASP A 1 247 ? 13.275 -9.553 -19.331 1.00 96.62 247 ASP A N 1
ATOM 1784 C CA . ASP A 1 247 ? 12.098 -9.893 -18.526 1.00 96.62 247 ASP A CA 1
ATOM 1785 C C . ASP A 1 247 ? 11.641 -8.706 -17.664 1.00 96.62 247 ASP A C 1
ATOM 1787 O O . ASP A 1 247 ? 10.446 -8.421 -17.546 1.00 96.62 247 ASP A O 1
ATOM 1791 N N . ARG A 1 248 ? 12.597 -7.954 -17.111 1.00 96.00 248 ARG A N 1
ATOM 1792 C CA . ARG A 1 248 ? 12.307 -6.745 -16.334 1.00 96.00 248 ARG A CA 1
ATOM 1793 C C . ARG A 1 248 ? 11.812 -5.599 -17.211 1.00 96.00 248 ARG A C 1
ATOM 1795 O O . ARG A 1 248 ? 10.850 -4.938 -16.833 1.00 96.00 248 ARG A O 1
ATOM 1802 N N . ALA A 1 249 ? 12.416 -5.374 -18.376 1.00 96.19 249 ALA A N 1
ATOM 1803 C CA . ALA A 1 249 ? 11.995 -4.319 -19.294 1.00 96.19 249 ALA A CA 1
ATOM 1804 C C . ALA A 1 249 ? 10.580 -4.554 -19.829 1.00 96.19 249 ALA A C 1
ATOM 1806 O O . ALA A 1 249 ? 9.765 -3.635 -19.805 1.00 96.19 249 ALA A O 1
ATOM 1807 N N . ARG A 1 250 ? 10.238 -5.785 -20.231 1.00 95.25 250 ARG A N 1
ATOM 1808 C CA . ARG A 1 250 ? 8.886 -6.092 -20.728 1.00 95.25 250 ARG A CA 1
ATOM 1809 C C . ARG A 1 250 ? 7.816 -6.000 -19.641 1.00 95.25 250 ARG A C 1
ATOM 1811 O O . ARG A 1 250 ? 6.687 -5.625 -19.933 1.00 95.25 250 ARG A O 1
ATOM 1818 N N . ALA A 1 251 ? 8.156 -6.273 -18.378 1.00 92.81 251 ALA A N 1
ATOM 1819 C CA . ALA A 1 251 ? 7.233 -6.053 -17.263 1.00 92.81 251 ALA A CA 1
ATOM 1820 C C . ALA A 1 251 ? 6.882 -4.563 -17.090 1.00 92.81 251 ALA A C 1
ATOM 1822 O O . ALA A 1 251 ? 5.774 -4.234 -16.681 1.00 92.81 251 ALA A O 1
ATOM 1823 N N . TRP A 1 252 ? 7.798 -3.664 -17.462 1.00 92.44 252 TRP A N 1
ATOM 1824 C CA . TRP A 1 252 ? 7.578 -2.215 -17.480 1.00 92.44 252 TRP A CA 1
ATOM 1825 C C . TRP A 1 252 ? 6.842 -1.718 -18.735 1.00 92.44 252 TRP A C 1
ATOM 1827 O O . TRP A 1 252 ? 6.592 -0.518 -18.853 1.00 92.44 252 TRP A O 1
ATOM 1837 N N . LEU A 1 253 ? 6.479 -2.618 -19.656 1.00 92.50 253 LEU A N 1
ATOM 1838 C CA . LEU A 1 253 ? 5.567 -2.324 -20.764 1.00 92.50 253 LEU A CA 1
ATOM 1839 C C . LEU A 1 253 ? 4.088 -2.508 -20.391 1.00 92.50 253 LEU A C 1
ATOM 1841 O O . LEU A 1 253 ? 3.213 -2.199 -21.195 1.00 92.50 253 LEU A O 1
ATOM 1845 N N . LEU A 1 254 ? 3.790 -2.993 -19.182 1.00 89.75 254 LEU A N 1
ATOM 1846 C CA . LEU A 1 254 ? 2.421 -3.038 -18.678 1.00 89.75 254 LEU A CA 1
ATOM 1847 C C . LEU A 1 254 ? 1.905 -1.612 -18.447 1.00 89.75 254 LEU A C 1
ATOM 1849 O O . LEU A 1 254 ? 2.319 -0.943 -17.502 1.00 89.75 254 LEU A O 1
ATOM 1853 N N . ALA A 1 255 ? 0.999 -1.165 -19.314 1.00 83.06 255 ALA A N 1
ATOM 1854 C CA . ALA A 1 255 ? 0.239 0.064 -19.125 1.00 83.06 255 ALA A CA 1
ATOM 1855 C C . ALA A 1 255 ? -0.935 -0.166 -18.160 1.00 83.06 255 ALA A C 1
ATOM 1857 O O . ALA A 1 255 ? -1.584 -1.216 -18.184 1.00 83.06 255 ALA A O 1
ATOM 1858 N N . GLU A 1 256 ? -1.223 0.831 -17.324 1.00 74.75 256 GLU A N 1
ATOM 1859 C CA . GLU A 1 256 ? -2.422 0.866 -16.486 1.00 74.75 256 GLU A CA 1
ATOM 1860 C C . GLU A 1 256 ? -3.362 1.966 -16.995 1.00 74.75 256 GLU A C 1
ATOM 1862 O O . GLU A 1 256 ? -3.063 3.153 -16.888 1.00 74.75 256 GLU A O 1
ATOM 1867 N N . GLY A 1 257 ? -4.511 1.576 -17.556 1.00 80.44 257 GLY A N 1
ATOM 1868 C CA . GLY A 1 257 ? -5.461 2.529 -18.137 1.00 80.44 257 GLY A CA 1
ATOM 1869 C C . GLY A 1 257 ? -4.944 3.163 -19.432 1.00 80.44 257 GLY A C 1
ATOM 1870 O O . GLY A 1 257 ? -4.404 2.464 -20.284 1.00 80.44 257 GLY A O 1
ATOM 1871 N N . ASP A 1 258 ? -5.133 4.477 -19.569 1.00 79.31 258 ASP A N 1
ATOM 1872 C CA . ASP A 1 258 ? -4.775 5.246 -20.773 1.00 79.31 258 ASP A CA 1
ATOM 1873 C C . ASP A 1 258 ? -3.352 5.843 -20.715 1.00 79.31 258 ASP A C 1
ATOM 1875 O O . ASP A 1 258 ? -2.958 6.610 -21.597 1.00 79.31 258 ASP A O 1
ATOM 1879 N N . GLU A 1 259 ? -2.580 5.554 -19.662 1.00 80.12 259 GLU A N 1
ATOM 1880 C CA . GLU A 1 259 ? -1.215 6.068 -19.522 1.00 80.12 259 GLU A CA 1
ATOM 1881 C C . GLU A 1 259 ? -0.210 5.248 -20.349 1.00 80.12 259 GLU A C 1
ATOM 1883 O O . GLU A 1 259 ? -0.346 4.026 -20.464 1.00 80.12 259 GLU A O 1
ATOM 1888 N N . PRO A 1 260 ? 0.827 5.890 -20.923 1.00 83.06 260 PRO A N 1
ATOM 1889 C CA . PRO A 1 260 ? 1.888 5.164 -21.605 1.00 83.06 260 PRO A CA 1
ATOM 1890 C C . PRO A 1 260 ? 2.617 4.230 -20.624 1.00 83.06 260 PRO A C 1
ATOM 1892 O O . PRO A 1 260 ? 2.706 4.533 -19.430 1.00 83.06 260 PRO A O 1
ATOM 1895 N N . PRO A 1 261 ? 3.192 3.114 -21.104 1.00 88.75 261 PRO A N 1
ATOM 1896 C CA . PRO A 1 261 ? 3.890 2.189 -20.229 1.00 88.75 261 PRO A CA 1
ATOM 1897 C C . PRO A 1 261 ? 5.030 2.849 -19.437 1.00 88.75 261 PRO A C 1
ATOM 1899 O O . PRO A 1 261 ? 5.762 3.672 -20.000 1.00 88.75 261 PRO A O 1
ATOM 1902 N N . PRO A 1 262 ? 5.267 2.446 -18.172 1.00 87.88 262 PRO A N 1
ATOM 1903 C CA . PRO A 1 262 ? 6.308 3.026 -17.323 1.00 87.88 262 PRO A CA 1
ATOM 1904 C C . PRO A 1 262 ? 7.705 3.093 -17.955 1.00 87.88 262 PRO A C 1
ATOM 1906 O O . PRO A 1 262 ? 8.455 4.027 -17.674 1.00 87.88 262 PRO A O 1
ATOM 1909 N N . LEU A 1 263 ? 8.076 2.135 -18.817 1.00 90.19 263 LEU A N 1
ATOM 1910 C CA . LEU A 1 263 ? 9.374 2.152 -19.509 1.00 90.19 263 LEU A CA 1
ATOM 1911 C C . LEU A 1 263 ? 9.536 3.358 -20.451 1.00 90.19 263 LEU A C 1
ATOM 1913 O O . LEU A 1 263 ? 10.652 3.861 -20.614 1.00 90.19 263 LEU A O 1
ATOM 1917 N N . LEU A 1 264 ? 8.430 3.794 -21.060 1.00 89.56 264 LEU A N 1
ATOM 1918 C CA . LEU A 1 264 ? 8.357 4.893 -22.026 1.00 89.56 264 LEU A CA 1
ATOM 1919 C C . LEU A 1 264 ? 8.008 6.230 -21.362 1.00 89.56 264 LEU A C 1
ATOM 1921 O O . LEU A 1 264 ? 8.091 7.278 -21.998 1.00 89.56 264 LEU A O 1
ATOM 1925 N N . HIS A 1 265 ? 7.655 6.213 -20.074 1.00 81.44 265 HIS A N 1
ATOM 1926 C CA . HIS A 1 265 ? 7.350 7.408 -19.293 1.00 81.44 265 HIS A CA 1
ATOM 1927 C C . HIS A 1 265 ? 8.639 8.133 -18.879 1.00 81.44 265 HIS A C 1
ATOM 1929 O O . HIS A 1 265 ? 9.068 8.099 -17.723 1.00 81.44 265 HIS A O 1
ATOM 1935 N N . LYS A 1 266 ? 9.307 8.752 -19.858 1.00 67.38 266 LYS A N 1
ATOM 1936 C CA . LYS A 1 266 ? 10.580 9.475 -19.703 1.00 67.38 266 LYS A CA 1
ATOM 1937 C C . LYS A 1 266 ? 10.442 10.920 -20.215 1.00 67.38 266 LYS A C 1
ATOM 1939 O O . LYS A 1 266 ? 9.491 11.232 -20.920 1.00 67.38 266 LYS A O 1
ATOM 1944 N N . PRO A 1 267 ? 11.237 11.843 -19.659 1.00 60.69 267 PRO A N 1
ATOM 1945 C CA . PRO A 1 267 ? 10.757 13.008 -18.934 1.00 60.69 267 PRO A CA 1
ATOM 1946 C C . PRO A 1 267 ? 9.943 13.982 -19.780 1.00 60.69 267 PRO A C 1
ATOM 1948 O O . PRO A 1 267 ? 10.444 14.657 -20.666 1.00 60.69 267 PRO A O 1
ATOM 1951 N N . GLY A 1 268 ? 8.687 14.140 -19.370 1.00 55.12 268 GLY A N 1
ATOM 1952 C CA . GLY A 1 268 ? 7.871 15.321 -19.624 1.00 55.12 268 GLY A CA 1
ATOM 1953 C C . GLY A 1 268 ? 7.447 15.960 -18.295 1.00 55.12 268 GLY A C 1
ATOM 1954 O O . GLY A 1 268 ? 7.688 15.384 -17.232 1.00 55.12 268 GLY A O 1
ATOM 1955 N N . PRO A 1 269 ? 6.745 17.108 -18.307 1.00 53.16 269 PRO A N 1
ATOM 1956 C CA . PRO A 1 269 ? 6.289 17.807 -17.094 1.00 53.16 269 PRO A CA 1
ATOM 1957 C C . PRO A 1 269 ? 5.359 16.982 -16.179 1.00 53.16 269 PRO A C 1
ATOM 1959 O O . PRO A 1 269 ? 5.004 17.438 -15.096 1.00 53.16 269 PRO A O 1
ATOM 1962 N N . ARG A 1 270 ? 4.949 15.780 -16.607 1.00 51.38 270 ARG A N 1
ATOM 1963 C CA . ARG A 1 270 ? 4.102 14.835 -15.864 1.00 51.38 270 ARG A CA 1
ATOM 1964 C C . ARG A 1 270 ? 4.815 13.532 -15.469 1.00 51.38 270 ARG A C 1
ATOM 1966 O O . ARG A 1 270 ? 4.181 12.659 -14.886 1.00 51.38 270 ARG A O 1
ATOM 1973 N N . ALA A 1 271 ? 6.101 13.370 -15.785 1.00 58.59 271 ALA A N 1
ATOM 1974 C CA . ALA A 1 271 ? 6.842 12.156 -15.451 1.00 58.59 271 ALA A CA 1
ATOM 1975 C C . ALA A 1 271 ? 7.361 12.197 -14.006 1.00 58.59 271 ALA A C 1
ATOM 1977 O O . ALA A 1 271 ? 8.060 13.129 -13.619 1.00 58.59 271 ALA A O 1
ATOM 1978 N N . ALA A 1 272 ? 7.071 11.156 -13.221 1.00 52.00 272 ALA A N 1
ATOM 1979 C CA . ALA A 1 272 ? 7.533 11.000 -11.834 1.00 52.00 272 ALA A CA 1
ATOM 1980 C C . ALA A 1 272 ? 9.005 10.534 -11.723 1.00 52.00 272 ALA A C 1
ATOM 1982 O O . ALA A 1 272 ? 9.439 10.055 -10.675 1.00 52.00 272 ALA A O 1
ATOM 1983 N N . HIS A 1 273 ? 9.777 10.626 -12.810 1.00 58.69 273 HIS A N 1
ATOM 1984 C CA . HIS A 1 273 ? 11.146 10.126 -12.875 1.00 58.69 273 HIS A CA 1
ATOM 1985 C C . HIS A 1 273 ? 12.137 11.188 -12.362 1.00 58.69 273 HIS A C 1
ATOM 1987 O O . HIS A 1 273 ? 12.591 12.061 -13.107 1.00 58.69 273 HIS A O 1
ATOM 1993 N N . GLU A 1 274 ? 12.492 11.108 -11.077 1.00 57.56 274 GLU A N 1
ATOM 1994 C CA . GLU A 1 274 ? 13.546 11.921 -10.454 1.00 57.56 274 GLU A CA 1
ATOM 1995 C C . GLU A 1 274 ? 14.930 11.348 -10.809 1.00 57.56 274 GLU A C 1
ATOM 1997 O O . GLU A 1 274 ? 15.517 10.567 -10.064 1.00 57.56 274 GLU A O 1
ATOM 2002 N N . GLY A 1 275 ? 15.423 11.675 -12.006 1.00 60.03 275 GLY A N 1
ATOM 2003 C CA . GLY A 1 275 ? 16.682 11.150 -12.554 1.00 60.03 275 GLY A CA 1
ATOM 2004 C C . GLY A 1 275 ? 17.625 12.223 -13.090 1.00 60.03 275 GLY A C 1
ATOM 2005 O O . GLY A 1 275 ? 18.410 11.934 -13.988 1.00 60.03 275 GLY A O 1
ATOM 2006 N N . ARG A 1 276 ? 17.527 13.467 -12.597 1.00 70.69 276 ARG A N 1
ATOM 2007 C CA . ARG A 1 276 ? 18.465 14.522 -13.000 1.00 70.69 276 ARG A CA 1
ATOM 2008 C C . ARG A 1 276 ? 19.865 14.196 -12.463 1.00 70.69 276 ARG A C 1
ATOM 2010 O O . ARG A 1 276 ? 20.013 13.911 -11.276 1.00 70.69 276 ARG A O 1
ATOM 2017 N N . ASP A 1 277 ? 20.868 14.212 -13.337 1.00 68.19 277 ASP A N 1
ATOM 2018 C CA . ASP A 1 277 ? 22.274 14.062 -12.957 1.00 68.19 277 ASP A CA 1
ATOM 2019 C C . ASP A 1 277 ? 22.774 15.284 -12.159 1.00 68.19 277 ASP A C 1
ATOM 2021 O O . ASP A 1 277 ? 22.038 16.245 -11.919 1.00 68.19 277 ASP A O 1
ATOM 2025 N N . GLU A 1 278 ? 24.040 15.269 -11.739 1.00 68.06 278 GLU A N 1
ATOM 2026 C CA . GLU A 1 278 ? 24.661 16.384 -11.002 1.00 68.06 278 GLU A CA 1
ATOM 2027 C C . GLU A 1 278 ? 24.688 17.712 -11.784 1.00 68.06 278 GLU A C 1
ATOM 2029 O O . GLU A 1 278 ? 24.889 18.778 -11.202 1.00 68.06 278 GLU A O 1
ATOM 2034 N N . HIS A 1 279 ? 24.435 17.664 -13.093 1.00 74.31 279 HIS A N 1
ATOM 2035 C CA . HIS A 1 279 ? 24.321 18.819 -13.979 1.00 74.31 279 HIS A CA 1
ATOM 2036 C C . HIS A 1 279 ? 22.864 19.188 -14.288 1.00 74.31 279 HIS A C 1
ATOM 2038 O O . HIS A 1 279 ? 22.608 20.048 -15.131 1.00 74.31 279 HIS A O 1
ATOM 2044 N N . GLY A 1 280 ? 21.899 18.556 -13.618 1.00 74.38 280 GLY A N 1
ATOM 2045 C CA . GLY A 1 280 ? 20.481 18.820 -13.796 1.00 74.38 280 GLY A CA 1
ATOM 2046 C C . GLY A 1 280 ? 19.876 18.199 -15.056 1.00 74.38 280 GLY A C 1
ATOM 2047 O O . GLY A 1 280 ? 18.738 18.532 -15.369 1.00 74.38 280 GLY A O 1
ATOM 2048 N N . ARG A 1 281 ? 20.569 17.318 -15.786 1.00 73.94 281 ARG A N 1
ATOM 2049 C CA . ARG A 1 281 ? 20.075 16.710 -17.038 1.00 73.94 281 ARG A CA 1
ATOM 2050 C C . ARG A 1 281 ? 19.360 15.400 -16.760 1.00 73.94 281 ARG A C 1
ATOM 2052 O O . ARG A 1 281 ? 19.825 14.629 -15.929 1.00 73.94 281 ARG A O 1
ATOM 2059 N N . ASN A 1 282 ? 18.270 15.118 -17.467 1.00 78.06 282 ASN A N 1
ATOM 2060 C CA . ASN A 1 282 ? 17.532 13.862 -17.314 1.00 78.06 282 ASN A CA 1
ATOM 2061 C C . ASN A 1 282 ? 17.659 12.977 -18.566 1.00 78.06 282 ASN A C 1
ATOM 2063 O O . ASN A 1 282 ? 17.880 13.464 -19.677 1.00 78.06 282 ASN A O 1
ATOM 2067 N N . VAL A 1 283 ? 17.521 11.665 -18.390 1.00 81.19 283 VAL A N 1
ATOM 2068 C CA . VAL A 1 283 ? 17.577 10.694 -19.490 1.00 81.19 283 VAL A CA 1
ATOM 2069 C C . VAL A 1 283 ? 16.322 10.844 -20.347 1.00 81.19 283 VAL A C 1
ATOM 2071 O O . VAL A 1 283 ? 15.237 10.585 -19.845 1.00 81.19 283 VAL A O 1
ATOM 2074 N N . TYR A 1 284 ? 16.485 11.216 -21.622 1.00 85.12 284 TYR A N 1
ATOM 2075 C CA . TYR A 1 284 ? 15.416 11.487 -22.605 1.00 85.12 284 TYR A CA 1
ATOM 2076 C C . TYR A 1 284 ? 14.549 12.727 -22.311 1.00 85.12 284 TYR A C 1
ATOM 2078 O O . TYR A 1 284 ? 13.336 12.691 -22.474 1.00 85.12 284 TYR A O 1
ATOM 2086 N N . GLU A 1 285 ? 15.164 13.835 -21.874 1.00 81.94 285 GLU A N 1
ATOM 2087 C CA . GLU A 1 285 ? 14.493 15.159 -21.787 1.00 81.94 285 GLU A CA 1
ATOM 2088 C C . GLU A 1 285 ? 14.000 15.671 -23.145 1.00 81.94 285 GLU A C 1
ATOM 2090 O O . GLU A 1 285 ? 13.032 16.424 -23.210 1.00 81.94 285 GLU A O 1
ATOM 2095 N N . ASP A 1 286 ? 14.634 15.209 -24.219 1.00 85.12 286 ASP A N 1
ATOM 2096 C CA . ASP A 1 286 ? 14.165 15.376 -25.586 1.00 85.12 286 ASP A CA 1
ATOM 2097 C C . ASP A 1 286 ? 13.288 14.169 -25.985 1.00 85.12 286 ASP A C 1
ATOM 2099 O O . ASP A 1 286 ? 13.793 13.038 -25.963 1.00 85.12 286 ASP A O 1
ATOM 2103 N N . PRO A 1 287 ? 12.003 14.361 -26.349 1.00 84.69 287 PRO A N 1
ATOM 2104 C CA . PRO A 1 287 ? 11.155 13.276 -26.846 1.00 84.69 287 PRO A CA 1
ATOM 2105 C C . PRO A 1 287 ? 11.681 12.654 -28.149 1.00 84.69 287 PRO A C 1
ATOM 2107 O O . PRO A 1 287 ? 11.366 11.500 -28.433 1.00 84.69 287 PRO A O 1
ATOM 2110 N N . ASP A 1 288 ? 12.527 13.370 -28.894 1.00 88.38 288 ASP A N 1
ATOM 2111 C CA . ASP A 1 288 ? 13.165 12.884 -30.119 1.00 88.38 288 ASP A CA 1
ATOM 2112 C C . ASP A 1 288 ? 14.523 12.208 -29.843 1.00 88.38 288 ASP A C 1
ATOM 2114 O O . ASP A 1 288 ? 15.278 11.882 -30.766 1.00 88.38 288 ASP A O 1
ATOM 2118 N N . ALA A 1 289 ? 14.865 11.962 -28.570 1.00 90.25 289 ALA A N 1
ATOM 2119 C CA . ALA A 1 289 ? 16.105 11.293 -28.206 1.00 90.25 289 ALA A CA 1
ATOM 2120 C C . ALA A 1 289 ? 16.201 9.908 -28.886 1.00 90.25 289 ALA A C 1
ATOM 2122 O O . ALA A 1 289 ? 15.327 9.059 -28.683 1.00 90.25 289 ALA A O 1
ATOM 2123 N N . PRO A 1 290 ? 17.302 9.595 -29.600 1.00 94.00 290 PRO A N 1
ATOM 2124 C CA . PRO A 1 290 ? 17.422 8.338 -30.345 1.00 94.00 290 PRO A CA 1
ATOM 2125 C C . PRO A 1 290 ? 17.235 7.079 -29.489 1.00 94.00 290 PRO A C 1
ATOM 2127 O O . PRO A 1 290 ? 16.697 6.081 -29.956 1.00 94.00 290 PRO A O 1
ATOM 2130 N N . GLY A 1 291 ? 17.663 7.118 -28.220 1.00 92.56 291 GLY A N 1
ATOM 2131 C CA . GLY A 1 291 ? 17.461 6.006 -27.288 1.00 92.56 291 GLY A CA 1
ATOM 2132 C C . GLY A 1 291 ? 15.986 5.764 -26.957 1.00 92.56 291 GLY A C 1
ATOM 2133 O O . GLY A 1 291 ? 15.565 4.613 -26.892 1.00 92.56 291 GLY A O 1
ATOM 2134 N N . LEU A 1 292 ? 15.190 6.829 -26.816 1.00 92.06 292 LEU A N 1
ATOM 2135 C CA . LEU A 1 292 ? 13.752 6.711 -26.586 1.00 92.06 292 LEU A CA 1
ATOM 2136 C C . LEU A 1 292 ? 13.047 6.137 -27.818 1.00 92.06 292 LEU A C 1
ATOM 2138 O O . LEU A 1 292 ? 12.239 5.228 -27.671 1.00 92.06 292 LEU A O 1
ATOM 2142 N N . ALA A 1 293 ? 13.421 6.579 -29.022 1.00 94.12 293 ALA A N 1
ATOM 2143 C CA . ALA A 1 293 ? 12.871 6.039 -30.265 1.00 94.12 293 ALA A CA 1
ATOM 2144 C C . ALA A 1 293 ? 13.091 4.517 -30.400 1.00 94.12 293 ALA A C 1
ATOM 2146 O O . ALA A 1 293 ? 12.173 3.799 -30.794 1.00 94.12 293 ALA A O 1
ATOM 2147 N N . VAL A 1 294 ? 14.269 4.005 -30.012 1.00 96.56 294 VAL A N 1
ATOM 2148 C CA . VAL A 1 294 ? 14.550 2.554 -29.986 1.00 96.56 294 VAL A CA 1
ATOM 2149 C C . VAL A 1 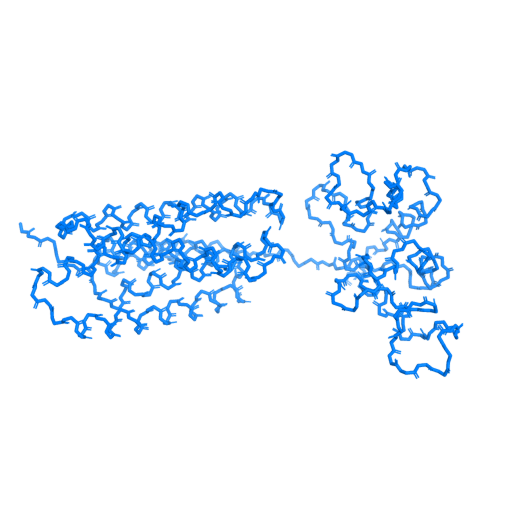294 ? 13.645 1.823 -28.989 1.00 96.56 294 VAL A C 1
ATOM 2151 O O . VAL A 1 294 ? 13.120 0.756 -29.306 1.00 96.56 294 VAL A O 1
ATOM 2154 N N . LEU A 1 295 ? 13.432 2.390 -27.796 1.00 94.81 295 LEU A N 1
ATOM 2155 C CA . LEU A 1 295 ? 12.556 1.797 -26.780 1.00 94.81 295 LEU A CA 1
ATOM 2156 C C . LEU A 1 295 ? 11.094 1.766 -27.227 1.00 94.81 295 LEU A C 1
ATOM 2158 O O . LEU A 1 295 ? 10.441 0.736 -27.070 1.00 94.81 295 LEU A O 1
ATOM 2162 N N . THR A 1 296 ? 10.599 2.864 -27.800 1.00 94.06 296 THR A N 1
ATOM 2163 C CA . THR A 1 296 ? 9.234 2.964 -28.327 1.00 94.06 296 THR A CA 1
ATOM 2164 C C . THR A 1 296 ? 9.015 1.954 -29.447 1.00 94.06 296 THR A C 1
ATOM 2166 O O . THR A 1 296 ? 8.085 1.159 -29.374 1.00 94.06 296 THR A O 1
ATOM 2169 N N . ALA A 1 297 ? 9.930 1.893 -30.419 1.00 95.50 297 ALA A N 1
ATOM 2170 C CA . ALA A 1 297 ? 9.815 0.968 -31.542 1.00 95.50 297 ALA A CA 1
ATOM 2171 C C . ALA A 1 297 ? 9.856 -0.510 -31.117 1.00 95.50 297 ALA A C 1
ATOM 2173 O O . ALA A 1 297 ? 9.278 -1.352 -31.796 1.00 95.50 297 ALA A O 1
ATOM 2174 N N . TRP A 1 298 ? 10.544 -0.840 -30.020 1.00 95.94 298 TRP A N 1
ATOM 2175 C CA . TRP A 1 298 ? 10.526 -2.186 -29.443 1.00 95.94 298 TRP A CA 1
ATOM 2176 C C . TRP A 1 298 ? 9.249 -2.472 -28.645 1.00 95.94 298 TRP A C 1
ATOM 2178 O O . TRP A 1 298 ? 8.731 -3.581 -28.694 1.00 95.94 298 TRP A O 1
ATOM 2188 N N . ALA A 1 299 ? 8.722 -1.484 -27.919 1.00 94.06 299 ALA A N 1
ATOM 2189 C CA . ALA A 1 299 ? 7.478 -1.624 -27.167 1.00 94.06 299 ALA A CA 1
ATOM 2190 C C . ALA A 1 299 ? 6.252 -1.816 -28.079 1.00 94.06 299 ALA A C 1
ATOM 2192 O O . ALA A 1 299 ? 5.337 -2.568 -27.743 1.00 94.06 299 ALA A O 1
ATOM 2193 N N . GLU A 1 300 ? 6.250 -1.151 -29.234 1.00 93.00 300 GLU A N 1
ATOM 2194 C CA . GLU A 1 300 ? 5.202 -1.255 -30.255 1.00 93.00 300 GLU A CA 1
ATOM 2195 C C . GLU A 1 300 ? 5.259 -2.578 -31.037 1.00 93.00 300 GLU A C 1
ATOM 2197 O O . GLU A 1 300 ? 4.247 -3.004 -31.586 1.00 93.00 300 GLU A O 1
ATOM 2202 N N . ASP A 1 301 ? 6.400 -3.274 -31.025 1.00 89.00 301 ASP A N 1
ATOM 2203 C CA . ASP A 1 301 ? 6.636 -4.575 -31.682 1.00 89.00 301 ASP A CA 1
ATOM 2204 C C . ASP A 1 301 ? 6.025 -5.758 -30.906 1.00 89.00 301 ASP A C 1
ATOM 2206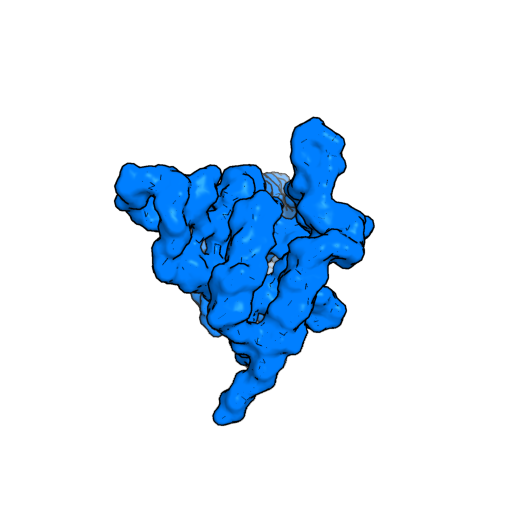 O O . ASP A 1 301 ? 6.527 -6.883 -30.892 1.00 89.00 301 ASP A O 1
ATOM 2210 N N . THR A 1 302 ? 4.964 -5.487 -30.151 1.00 80.50 302 THR A N 1
ATOM 2211 C CA . THR A 1 302 ? 4.279 -6.490 -29.349 1.00 80.50 302 THR A CA 1
ATOM 2212 C C . THR A 1 302 ? 3.282 -7.217 -30.235 1.00 80.50 302 THR A C 1
ATOM 2214 O O . THR A 1 302 ? 2.163 -6.758 -30.453 1.00 80.50 302 THR A O 1
ATOM 2217 N N . GLU A 1 303 ? 3.684 -8.383 -30.752 1.00 66.31 303 GLU A N 1
ATOM 2218 C CA . GLU A 1 303 ? 2.717 -9.329 -31.302 1.00 66.31 303 GLU A CA 1
ATOM 2219 C C . GLU A 1 303 ? 1.641 -9.575 -30.240 1.00 66.31 303 GLU A C 1
ATOM 2221 O O . GLU A 1 303 ? 1.944 -9.849 -29.070 1.00 66.31 303 GLU A O 1
ATOM 2226 N N . ALA A 1 304 ? 0.372 -9.443 -30.636 1.00 56.56 304 ALA A N 1
ATOM 2227 C CA . ALA A 1 304 ? -0.726 -9.859 -29.781 1.00 56.56 304 ALA A CA 1
ATOM 2228 C C . ALA A 1 304 ? -0.444 -11.309 -29.354 1.00 56.56 304 ALA A C 1
ATOM 2230 O O . ALA A 1 304 ? -0.109 -12.124 -30.219 1.00 56.56 304 ALA A O 1
ATOM 2231 N N . PRO A 1 305 ? -0.527 -11.639 -28.051 1.00 56.22 305 PRO A N 1
ATOM 2232 C CA . PRO A 1 305 ? -0.274 -12.996 -27.590 1.00 56.22 305 PRO A CA 1
ATOM 2233 C C . PRO A 1 305 ? -1.138 -13.947 -28.421 1.00 56.22 305 PRO A C 1
ATOM 2235 O O . PRO A 1 305 ? -2.354 -13.755 -28.504 1.00 56.22 305 PRO A O 1
ATOM 2238 N N . ALA A 1 306 ? -0.502 -14.915 -29.090 1.00 50.66 306 ALA A N 1
ATOM 2239 C CA . ALA A 1 306 ? -1.228 -15.939 -29.828 1.00 50.66 306 ALA A CA 1
ATOM 2240 C C . ALA A 1 306 ? -2.259 -16.580 -28.873 1.00 50.66 306 ALA A C 1
ATOM 2242 O O . ALA A 1 306 ? -1.888 -16.874 -27.730 1.00 50.66 306 ALA A O 1
ATOM 2243 N N . PRO A 1 307 ? -3.534 -16.705 -29.292 1.00 51.97 307 PRO A N 1
ATOM 2244 C CA . PRO A 1 307 ? -4.629 -17.134 -28.424 1.00 51.97 307 PRO A CA 1
ATOM 2245 C C . PRO A 1 307 ? -4.433 -18.540 -27.849 1.00 51.97 307 PRO A C 1
ATOM 2247 O O . PRO A 1 307 ? -3.800 -19.384 -28.526 1.00 51.97 307 PRO A O 1
#

Organism: NCBI:txid54

Secondary structure (DSSP, 8-state):
-PPPPPPHHHHHHHHHHHHHHHHHHHHHH-S-HHHHHHHHHHHHHHHHHHHHHTT--GGGHHHHHHHHHHHHHHHHHHHHT-SS--S-GGGGHHHHHHHHHHHHHHHHHHHHTT--HHHHHHHHHHHHHHHHHHHHHHHHHHHHHHHHHHHHHHHHHHHH--HHHHHHHHHTT---------PPP---HHHIIIIIHHHHHHHT-STTTT-STTSTT----TTS--SS--SSTTSPPPHHHHHHHHHHHHHTT---TTSPPTTT--SSTT-------TTS--TT-STT-HHHHHHHHHHS--PPPP-

pLDDT: mean 88.34, std 12.15, range [49.09, 98.5]

Radius of gyration: 25.08 Å; chains: 1; bounding box: 68×36×67 Å